Protein AF-A0A9D6QIP5-F1 (afdb_monomer)

Radius of gyration: 26.74 Å; Cα contacts (8 Å, |Δi|>4): 169; chains: 1; bounding box: 58×33×67 Å

Sequence (189 aa):
MNLTDENVSLIQSLLEESPITRVEMKDNLIDHLCCAVENKMKTGIAFEKALASALIELVPNGFKEIEFETFILLNTKQITMKKLTYLTGLIFSLFASVGVLLKVLRYPPANELLILGFGGLAICFVPLLWVVRKPEKTPFERKRDNVALISLALLSIGSVLKTFHVVTANETLIIGTTVFVFGFLPMTF

Secondary structure (DSSP, 8-state):
-PPPHHHHHHHHHHHHSSS---HHHHHHHHHHHHHHHHHHHTTT--HHHHHHHHHHHH-TT-HHHHHHHHHHHHHHHHHHHHHHHHHHHHHHHHHHHHHHHHHHTT-TTHHHHHHHHHHHIIIIIHHHHHHH--S---HHHHHHHHHHHHHHHHHHHHHHHHHTT-TTHHHHHHHHHHIIIIIIGGGT-

Solvent-accessible surface area (backbone atoms only — not comparable to full-atom values): 9976 Å² total; per-residue (Å²): 128,79,81,52,72,68,60,52,51,54,53,47,53,58,56,64,74,37,90,72,82,54,64,74,57,50,54,54,48,51,55,51,49,51,55,47,25,42,59,38,38,74,75,74,42,57,66,71,62,20,44,55,53,38,46,47,71,78,36,75,82,43,71,64,53,59,53,48,52,50,49,51,51,53,51,50,50,52,52,50,53,50,51,51,40,53,51,47,43,52,55,20,51,48,34,27,52,52,10,50,53,29,49,74,70,67,41,85,69,14,60,63,29,29,40,51,6,25,44,38,38,40,69,49,33,49,54,42,54,64,70,70,52,72,86,89,56,56,73,65,59,50,50,42,54,49,43,41,52,52,18,52,38,33,38,20,48,15,54,34,34,49,71,69,67,42,85,61,14,63,59,38,32,53,52,13,49,47,39,33,59,72,52,27,51,67,71,74,111

Mean predicted aligned error: 10.69 Å

pLDDT: mean 85.31, std 9.42, range [48.12, 96.5]

Structure (mmCIF, N/CA/C/O backbone):
data_AF-A0A9D6QIP5-F1
#
_entry.id   AF-A0A9D6QIP5-F1
#
loop_
_atom_site.group_PDB
_atom_site.id
_atom_site.type_symbol
_atom_site.label_atom_id
_atom_site.label_alt_id
_atom_site.label_comp_id
_atom_site.label_asym_id
_atom_site.label_entity_id
_atom_site.label_seq_id
_atom_site.pdbx_PDB_ins_code
_atom_site.Cartn_x
_atom_site.Cartn_y
_atom_site.Cartn_z
_atom_site.occupancy
_atom_site.B_iso_or_equiv
_atom_site.auth_seq_id
_atom_site.auth_comp_id
_atom_site.auth_asym_id
_atom_site.auth_atom_id
_atom_site.pdbx_PDB_model_num
ATOM 1 N N . MET A 1 1 ? -24.393 -22.909 34.695 1.00 48.12 1 MET A N 1
ATOM 2 C CA . MET A 1 1 ? -25.394 -21.946 35.183 1.00 48.12 1 MET A CA 1
ATOM 3 C C . MET A 1 1 ? -25.286 -20.773 34.235 1.00 48.12 1 MET A C 1
ATOM 5 O O . MET A 1 1 ? -24.230 -20.157 34.217 1.00 48.12 1 MET A O 1
ATOM 9 N N . ASN A 1 2 ? -26.263 -20.618 33.344 1.00 54.53 2 ASN A N 1
ATOM 10 C CA . ASN A 1 2 ? -26.266 -19.529 32.367 1.00 54.53 2 ASN A CA 1
ATOM 11 C C . ASN A 1 2 ? -26.812 -18.279 33.058 1.00 54.53 2 ASN A C 1
ATOM 13 O O . ASN A 1 2 ? -27.643 -18.409 33.965 1.00 54.53 2 ASN A O 1
ATOM 17 N N . LEU A 1 3 ? -26.326 -17.101 32.672 1.00 68.06 3 LEU A N 1
ATOM 18 C CA . LEU A 1 3 ? -26.909 -15.834 33.114 1.00 68.06 3 LEU A CA 1
ATOM 19 C C . LEU A 1 3 ? -28.410 -15.804 32.785 1.00 68.06 3 LEU A C 1
ATOM 21 O O . LEU A 1 3 ? -28.825 -16.223 31.708 1.00 68.06 3 LEU A O 1
ATOM 25 N N . THR A 1 4 ? -29.225 -15.323 33.722 1.00 76.75 4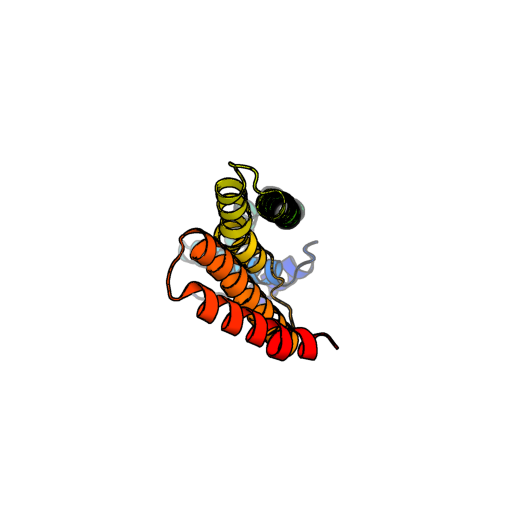 THR A N 1
ATOM 26 C CA . THR A 1 4 ? -30.633 -14.996 33.472 1.00 76.75 4 THR A CA 1
ATOM 27 C C . THR A 1 4 ? -30.728 -13.784 32.545 1.00 76.75 4 THR A C 1
ATOM 29 O O . THR A 1 4 ? -29.911 -12.870 32.653 1.00 76.75 4 THR A O 1
ATOM 32 N N . ASP A 1 5 ? -31.755 -13.731 31.696 1.00 71.88 5 ASP A N 1
ATOM 33 C CA . ASP A 1 5 ? -31.967 -12.620 30.751 1.00 71.88 5 ASP A CA 1
ATOM 34 C C . ASP A 1 5 ? -32.069 -11.249 31.457 1.00 71.88 5 ASP A C 1
ATOM 36 O O . ASP A 1 5 ? -31.570 -10.243 30.952 1.00 71.88 5 ASP A O 1
ATOM 40 N N . GLU A 1 6 ? -32.606 -11.212 32.684 1.00 73.50 6 GLU A N 1
ATOM 41 C CA . GLU A 1 6 ? -32.608 -10.021 33.552 1.00 73.50 6 GLU A CA 1
ATOM 42 C C . GLU A 1 6 ? -31.191 -9.519 33.876 1.00 73.50 6 GLU A C 1
ATOM 44 O O . GLU A 1 6 ? -30.918 -8.322 33.791 1.00 73.50 6 GLU A O 1
ATOM 49 N N . ASN A 1 7 ? -30.257 -10.422 34.183 1.00 76.56 7 ASN A N 1
ATOM 50 C CA . ASN A 1 7 ? -28.879 -10.064 34.526 1.00 76.56 7 ASN A CA 1
ATOM 51 C C . ASN A 1 7 ? -28.119 -9.506 33.318 1.00 76.56 7 ASN A C 1
ATOM 53 O O . ASN A 1 7 ? -27.290 -8.609 33.469 1.00 76.56 7 ASN A O 1
ATOM 57 N N . VAL A 1 8 ? -28.415 -10.016 32.119 1.00 77.00 8 VAL A N 1
ATOM 58 C CA . VAL A 1 8 ? -27.847 -9.508 30.863 1.00 77.00 8 VAL A CA 1
ATOM 59 C C . VAL A 1 8 ? -28.376 -8.105 30.571 1.00 77.00 8 VAL A C 1
ATOM 61 O O . VAL A 1 8 ? -27.588 -7.215 30.253 1.00 77.00 8 VAL A O 1
ATOM 64 N N . SER A 1 9 ? -29.678 -7.872 30.764 1.00 75.88 9 SER A N 1
ATOM 65 C CA . SER A 1 9 ? -30.277 -6.544 30.577 1.00 75.88 9 SER A CA 1
ATOM 66 C C . SER A 1 9 ? -29.716 -5.493 31.547 1.00 75.88 9 SER A C 1
ATOM 68 O O . SER A 1 9 ? -29.465 -4.360 31.144 1.00 75.88 9 SER A O 1
ATOM 70 N N . LEU A 1 10 ? -29.410 -5.887 32.791 1.00 78.75 10 LEU A N 1
ATOM 71 C CA . LEU A 1 10 ? -28.752 -5.038 33.794 1.00 78.75 10 LEU A CA 1
ATOM 72 C C . LEU A 1 10 ? -27.323 -4.641 33.394 1.00 78.75 10 LEU A C 1
ATOM 74 O O . LEU A 1 10 ? -26.904 -3.503 33.609 1.00 78.75 10 LEU A O 1
ATOM 78 N N . ILE A 1 11 ? -26.562 -5.570 32.808 1.00 79.38 11 ILE A N 1
ATOM 79 C CA . ILE A 1 11 ? -25.214 -5.292 32.288 1.00 79.38 11 ILE A CA 1
ATOM 80 C C . ILE A 1 11 ? -25.302 -4.343 31.087 1.00 79.38 11 ILE A C 1
ATOM 82 O O . ILE A 1 11 ? -24.526 -3.391 30.999 1.00 79.38 11 ILE A O 1
ATOM 86 N N . GLN A 1 12 ? -26.267 -4.566 30.191 1.00 79.44 12 GLN A N 1
ATOM 87 C CA . GLN A 1 12 ? -26.501 -3.712 29.027 1.00 79.44 12 GLN A CA 1
ATOM 88 C C . GLN A 1 12 ? -26.854 -2.280 29.433 1.00 79.44 12 GLN A C 1
ATOM 90 O O . GLN A 1 12 ? -26.196 -1.359 28.959 1.00 79.44 12 GLN A O 1
ATOM 95 N N . SER A 1 13 ? -27.793 -2.077 30.364 1.00 78.19 13 SER A N 1
ATOM 96 C CA . SER A 1 13 ? -28.157 -0.732 30.833 1.00 78.19 13 SER A CA 1
ATOM 97 C C . SER A 1 13 ? -26.975 -0.003 31.482 1.00 78.19 13 SER A C 1
ATOM 99 O O . SER A 1 13 ? -26.760 1.181 31.231 1.00 78.19 13 SER A O 1
ATOM 101 N N . LEU A 1 14 ? -26.143 -0.720 32.247 1.00 75.81 14 LEU A N 1
ATOM 102 C CA . LEU A 1 14 ? -24.942 -0.159 32.876 1.00 75.81 14 LEU A CA 1
ATOM 103 C C . LEU A 1 14 ? -23.905 0.324 31.838 1.00 75.81 14 LEU A C 1
ATOM 105 O O . LEU A 1 14 ? -23.234 1.337 32.038 1.00 75.81 14 LEU A O 1
ATOM 109 N N . LEU A 1 15 ? -23.762 -0.397 30.721 1.00 74.50 15 LEU A N 1
ATOM 110 C CA . LEU A 1 15 ? -22.865 -0.041 29.613 1.00 74.50 15 LEU A CA 1
ATOM 111 C C . LEU A 1 15 ? -23.482 0.984 28.651 1.00 74.50 15 LEU A C 1
ATOM 113 O O . LEU A 1 15 ? -22.749 1.757 28.025 1.00 74.50 15 LEU A O 1
ATOM 117 N N . GLU A 1 16 ? -24.805 1.051 28.542 1.00 73.12 16 GLU A N 1
ATOM 118 C CA . GLU A 1 16 ? -25.497 2.103 27.797 1.00 73.12 16 GLU A CA 1
ATOM 119 C C . GLU A 1 16 ? -25.315 3.473 28.452 1.00 73.12 16 GLU A C 1
ATOM 121 O O . GLU A 1 16 ? -24.993 4.425 27.737 1.00 73.12 16 GLU A O 1
ATOM 126 N N . GLU A 1 17 ? -25.388 3.543 29.785 1.00 72.56 17 GLU A N 1
ATOM 127 C CA . GLU A 1 17 ? -25.116 4.750 30.582 1.00 72.56 17 GLU A CA 1
ATOM 128 C C . GLU A 1 17 ? -23.626 5.142 30.625 1.00 72.56 17 GLU A C 1
ATOM 130 O O . GLU A 1 17 ? -23.270 6.245 31.050 1.00 72.56 17 GLU A O 1
ATOM 135 N N . SER A 1 18 ? -22.731 4.262 30.166 1.00 69.69 18 SER A N 1
ATOM 136 C CA . SER A 1 18 ? -21.297 4.548 30.117 1.00 69.69 18 SER A CA 1
ATOM 137 C C . SER A 1 18 ? -20.949 5.578 29.022 1.00 69.69 18 SER A C 1
ATOM 139 O O . SER A 1 18 ? -21.600 5.619 27.973 1.00 69.69 18 SER A O 1
ATOM 141 N N . PRO A 1 19 ? -19.874 6.378 29.195 1.00 65.44 19 PRO A N 1
ATOM 142 C CA . PRO A 1 19 ? -19.450 7.400 28.228 1.00 65.44 19 PRO A CA 1
ATOM 143 C C . PRO A 1 19 ? -18.898 6.836 26.905 1.00 65.44 19 PRO A C 1
ATOM 145 O O . PRO A 1 19 ? -18.395 7.605 26.087 1.00 65.44 19 PRO A O 1
ATOM 148 N N . ILE A 1 20 ? -18.980 5.518 26.693 1.00 69.19 20 ILE A N 1
ATOM 149 C CA . ILE A 1 20 ? -18.461 4.851 25.504 1.00 69.19 20 ILE A CA 1
ATOM 150 C C . ILE A 1 20 ? -19.267 5.288 24.281 1.00 69.19 20 ILE A C 1
ATOM 152 O O . ILE A 1 20 ? -20.487 5.151 24.238 1.00 69.19 20 ILE A O 1
ATOM 156 N N . THR A 1 21 ? -18.591 5.811 23.267 1.00 69.19 21 THR A N 1
ATOM 157 C CA . THR A 1 21 ? -19.213 6.350 22.050 1.00 69.19 21 THR A CA 1
ATOM 158 C C . THR A 1 21 ? -19.334 5.283 20.954 1.00 69.19 21 THR A C 1
ATOM 160 O O . THR A 1 21 ? -20.265 5.314 20.150 1.00 69.19 21 THR A O 1
ATOM 163 N N . ARG A 1 22 ? -18.407 4.314 20.896 1.00 68.56 22 ARG A N 1
ATOM 164 C CA . ARG A 1 22 ? -18.390 3.266 19.853 1.00 68.56 22 ARG A CA 1
ATOM 165 C C . ARG A 1 22 ? -19.251 2.050 20.212 1.00 68.56 22 ARG A C 1
ATOM 167 O O . ARG A 1 22 ? -18.920 1.321 21.143 1.00 68.56 22 ARG A O 1
ATOM 174 N N . VAL A 1 23 ? -20.265 1.765 19.390 1.00 73.50 23 VAL A N 1
ATOM 175 C CA . VAL A 1 23 ? -21.172 0.603 19.535 1.00 73.50 23 VAL A CA 1
ATOM 176 C C . VAL A 1 23 ? -20.408 -0.726 19.535 1.00 73.50 23 VAL A C 1
ATOM 178 O O . VAL A 1 23 ? -20.556 -1.509 20.460 1.00 73.50 23 VAL A O 1
ATOM 181 N N . GLU A 1 24 ? -19.477 -0.922 18.595 1.00 71.44 24 GLU A N 1
ATOM 182 C CA . GLU A 1 24 ? -18.655 -2.145 18.527 1.00 71.44 24 GLU A CA 1
ATOM 183 C C . GLU A 1 24 ? -17.854 -2.407 19.813 1.00 71.44 24 GLU A C 1
ATOM 185 O O . GLU A 1 24 ? -17.629 -3.555 20.190 1.00 71.44 24 GLU A O 1
ATOM 190 N N . MET A 1 25 ? -17.389 -1.347 20.486 1.00 72.19 25 MET A N 1
ATOM 191 C CA . MET A 1 25 ? -16.656 -1.481 21.747 1.00 72.19 25 MET A CA 1
ATOM 192 C C . MET A 1 25 ? -17.604 -1.825 22.895 1.00 72.19 25 MET A C 1
ATOM 194 O O . MET A 1 25 ? -17.239 -2.647 23.731 1.00 72.19 25 MET A O 1
ATOM 198 N N . LYS A 1 26 ? -18.813 -1.240 22.922 1.00 75.31 26 LYS A N 1
ATOM 199 C CA . LYS A 1 26 ? -19.850 -1.615 23.895 1.00 75.31 26 LYS A CA 1
ATOM 200 C C . LYS A 1 26 ? -20.200 -3.092 23.762 1.00 75.31 26 LYS A C 1
ATOM 202 O O . LYS A 1 26 ? -20.142 -3.797 24.760 1.00 75.31 26 LYS A O 1
ATOM 207 N N . ASP A 1 27 ? -20.455 -3.567 22.547 1.00 76.62 27 ASP A N 1
ATOM 208 C CA . ASP A 1 27 ? -20.834 -4.962 22.298 1.00 76.62 27 ASP A CA 1
ATOM 209 C C . ASP A 1 27 ? -19.741 -5.942 22.748 1.00 76.62 27 ASP A C 1
ATOM 211 O O . ASP A 1 27 ? -20.024 -6.911 23.450 1.00 76.62 27 ASP A O 1
ATOM 215 N N . ASN A 1 28 ? -18.473 -5.651 22.430 1.00 77.00 28 ASN A N 1
ATOM 216 C CA . ASN A 1 28 ? -17.343 -6.469 22.886 1.00 77.00 28 ASN A CA 1
ATOM 217 C C . ASN A 1 28 ? -17.187 -6.454 24.415 1.00 77.00 28 ASN A C 1
ATOM 219 O O . ASN A 1 28 ? -16.867 -7.480 25.013 1.00 77.00 28 ASN A O 1
ATOM 223 N N . LEU A 1 29 ? -17.396 -5.303 25.062 1.00 80.12 29 LEU A N 1
ATOM 224 C CA . LEU A 1 29 ? -17.314 -5.197 26.519 1.00 80.12 29 LEU A CA 1
ATOM 225 C C . LEU A 1 29 ? -18.466 -5.922 27.212 1.00 80.12 29 LEU A C 1
ATOM 227 O O . LEU A 1 29 ? -18.219 -6.561 28.230 1.00 80.12 29 LEU A O 1
ATOM 231 N N . ILE A 1 30 ? -19.684 -5.859 26.663 1.00 82.00 30 ILE A N 1
ATOM 232 C CA . ILE A 1 30 ? -20.849 -6.605 27.156 1.00 82.00 30 ILE A CA 1
ATOM 233 C C . ILE A 1 30 ? -20.553 -8.105 27.107 1.00 82.00 30 ILE A C 1
ATOM 235 O O . ILE A 1 30 ? -20.684 -8.782 28.125 1.00 82.00 30 ILE A O 1
ATOM 239 N N . ASP A 1 31 ? -20.092 -8.614 25.962 1.00 81.19 31 ASP A N 1
ATOM 240 C CA . ASP A 1 31 ? -19.799 -10.041 25.785 1.00 81.19 31 ASP A CA 1
ATOM 241 C C . ASP A 1 31 ? -18.707 -10.522 26.758 1.00 81.19 31 ASP A C 1
ATOM 243 O O . ASP A 1 31 ? -18.828 -11.558 27.423 1.00 81.19 31 ASP A O 1
ATOM 247 N N . HIS A 1 32 ? -17.665 -9.705 26.937 1.00 83.00 32 HIS A N 1
ATOM 248 C CA . HIS A 1 32 ? -16.570 -10.038 27.838 1.00 83.00 32 HIS A CA 1
ATOM 249 C C . HIS A 1 32 ? -16.968 -9.960 29.322 1.00 83.00 32 HIS A C 1
ATOM 251 O O . HIS A 1 32 ? -16.583 -10.837 30.102 1.00 83.00 32 HIS A O 1
ATOM 257 N N . LEU A 1 33 ? -17.782 -8.970 29.714 1.00 82.69 33 LEU A N 1
ATOM 258 C CA . LEU A 1 33 ? -18.350 -8.868 31.064 1.00 82.69 33 LEU A CA 1
ATOM 259 C C . LEU A 1 33 ? -19.270 -10.047 31.375 1.00 82.69 33 LEU A C 1
ATOM 261 O O . LEU A 1 33 ? -19.128 -10.644 32.442 1.00 82.69 33 LEU A O 1
ATOM 265 N N . CYS A 1 34 ? -20.153 -10.428 30.451 1.00 82.75 34 CYS A N 1
ATOM 266 C CA . CYS A 1 34 ? -21.022 -11.593 30.607 1.00 82.75 34 CYS A CA 1
ATOM 267 C C . CYS A 1 34 ? -20.198 -12.869 30.843 1.00 82.75 34 CYS A C 1
ATOM 269 O O . CYS A 1 34 ? -20.402 -13.550 31.850 1.00 82.75 34 CYS A O 1
ATOM 271 N N . CYS A 1 35 ? -19.185 -13.139 30.011 1.00 84.06 35 CYS A N 1
ATOM 272 C CA . CYS A 1 35 ? -18.284 -14.284 30.197 1.00 84.06 35 CYS A CA 1
ATOM 273 C C . CYS A 1 35 ? -17.541 -14.257 31.548 1.00 84.06 35 CYS A C 1
ATOM 275 O O . CYS A 1 35 ? -17.401 -15.288 32.218 1.00 84.06 35 CYS A O 1
ATOM 277 N N . ALA A 1 36 ? -17.045 -13.088 31.965 1.00 84.12 36 ALA A N 1
ATOM 278 C CA . ALA A 1 36 ? -16.316 -12.935 33.223 1.00 84.12 36 ALA A CA 1
ATOM 279 C C . ALA A 1 36 ? -17.222 -13.170 34.444 1.00 84.12 36 ALA A C 1
ATOM 281 O O . ALA A 1 36 ? -16.825 -13.862 35.389 1.00 84.12 36 ALA A O 1
ATOM 282 N N . VAL A 1 37 ? -18.449 -12.643 34.415 1.00 84.94 37 VAL A N 1
ATOM 283 C CA . VAL A 1 37 ? -19.443 -12.838 35.477 1.00 84.94 37 VAL A CA 1
ATOM 284 C C . VAL A 1 37 ? -19.881 -14.298 35.549 1.00 84.94 37 VAL A C 1
ATOM 286 O O . VAL A 1 37 ? -19.900 -14.858 36.644 1.00 84.94 37 VAL A O 1
ATOM 289 N N . GLU A 1 38 ? -20.134 -14.961 34.417 1.00 85.38 38 GLU A N 1
ATOM 290 C CA . GLU A 1 38 ? -20.466 -16.393 34.397 1.00 85.38 38 GLU A CA 1
ATOM 291 C C . GLU A 1 38 ? -19.379 -17.251 35.039 1.00 85.38 38 GLU A C 1
ATOM 293 O O . GLU A 1 38 ? -19.672 -18.142 35.840 1.00 85.38 38 GLU A O 1
ATOM 298 N N . ASN A 1 39 ? -18.110 -16.981 34.727 1.00 83.75 39 ASN A N 1
ATOM 299 C CA . ASN A 1 39 ? -16.998 -17.725 35.311 1.00 83.75 39 ASN A CA 1
ATOM 300 C C . ASN A 1 39 ? -16.871 -17.499 36.823 1.00 83.75 39 ASN A C 1
ATOM 302 O O . ASN A 1 39 ? -16.565 -18.445 37.548 1.00 83.75 39 ASN A O 1
ATOM 306 N N . LYS A 1 40 ? -17.168 -16.293 37.319 1.00 82.50 40 LYS A N 1
ATOM 307 C CA . LYS A 1 40 ? -17.179 -15.988 38.761 1.00 82.50 40 LYS A CA 1
ATOM 308 C C . LYS A 1 40 ? -18.427 -16.513 39.478 1.00 82.50 40 LYS A C 1
ATOM 310 O O . LYS A 1 40 ? -18.360 -16.856 40.651 1.00 82.50 40 LYS A O 1
ATOM 315 N N . MET A 1 41 ? -19.558 -16.650 38.794 1.00 81.50 41 MET A N 1
ATOM 316 C CA . MET A 1 41 ? -20.743 -17.301 39.364 1.00 81.50 41 MET A CA 1
ATOM 317 C C . MET A 1 41 ? -20.571 -18.823 39.460 1.00 81.50 41 MET A C 1
ATOM 319 O O . MET A 1 41 ? -21.056 -19.434 40.412 1.00 81.50 41 MET A O 1
ATOM 323 N N . LYS A 1 42 ? -19.815 -19.448 38.542 1.00 82.62 42 LYS A N 1
ATOM 324 C CA . LYS A 1 42 ? -19.463 -20.882 38.622 1.00 82.62 42 LYS A CA 1
ATOM 325 C C . LYS A 1 42 ? -18.677 -21.242 39.887 1.00 82.62 42 LYS A C 1
ATOM 327 O O . LYS A 1 42 ? -18.732 -22.392 40.311 1.00 82.62 42 LYS A O 1
ATOM 332 N N . THR A 1 43 ? -17.977 -20.289 40.502 1.00 77.44 43 THR A N 1
ATOM 333 C CA . THR A 1 43 ? -17.239 -20.502 41.759 1.00 77.44 43 THR A CA 1
ATOM 334 C C . THR A 1 43 ? -18.097 -20.288 43.015 1.00 77.44 43 THR A C 1
ATOM 336 O O . THR A 1 43 ? -17.578 -20.374 44.125 1.00 77.44 43 THR A O 1
ATOM 339 N N . GLY A 1 44 ? -19.411 -20.061 42.863 1.00 78.38 44 GLY A N 1
ATOM 340 C CA . GLY A 1 44 ? -20.370 -19.939 43.970 1.00 78.38 44 GLY A CA 1
ATOM 341 C C . GLY A 1 44 ? -20.569 -18.514 44.495 1.00 78.38 44 GLY A C 1
ATOM 342 O O . GLY A 1 44 ? -21.134 -18.328 45.570 1.00 78.38 44 GLY A O 1
ATOM 343 N N . ILE A 1 45 ? -20.098 -17.500 43.765 1.00 81.12 45 ILE A N 1
ATOM 344 C CA . ILE A 1 45 ? -20.213 -16.089 44.152 1.00 81.12 45 ILE A CA 1
ATOM 345 C C . ILE A 1 45 ? -21.555 -15.524 43.653 1.00 81.12 45 ILE A C 1
ATOM 347 O O . ILE A 1 45 ? -21.964 -15.789 42.524 1.00 81.12 45 ILE A O 1
ATOM 351 N N . ALA A 1 46 ? -22.232 -14.719 44.479 1.00 85.44 46 ALA A N 1
ATOM 352 C CA . ALA A 1 46 ? -23.451 -14.009 44.084 1.00 85.44 46 ALA A CA 1
ATOM 353 C C . ALA A 1 46 ? -23.195 -13.035 42.915 1.00 85.44 46 ALA A C 1
ATOM 355 O O . ALA A 1 46 ? -22.128 -12.418 42.842 1.00 85.44 46 ALA A O 1
ATOM 356 N N . PHE A 1 47 ? -24.190 -12.872 42.034 1.00 80.19 47 PHE A N 1
ATOM 357 C CA . PHE A 1 47 ? -24.106 -12.071 40.803 1.00 80.19 47 PHE A CA 1
ATOM 358 C C . PHE A 1 47 ? -23.563 -10.655 41.037 1.00 80.19 47 PHE A C 1
ATOM 360 O O . PHE A 1 47 ? -22.621 -10.249 40.369 1.00 80.19 47 PHE A O 1
ATOM 367 N N . GLU A 1 48 ? -24.073 -9.936 42.036 1.00 78.31 48 GLU A N 1
ATOM 368 C CA . GLU A 1 48 ? -23.669 -8.554 42.347 1.00 78.31 48 GLU A CA 1
ATOM 369 C C . GLU A 1 48 ? -22.171 -8.449 42.666 1.00 78.31 48 GLU A C 1
ATOM 371 O O . GLU A 1 48 ? -21.466 -7.556 42.192 1.00 78.31 48 GLU A O 1
ATOM 376 N N . LYS A 1 49 ? -21.652 -9.413 43.435 1.00 80.88 49 LYS A N 1
ATOM 377 C CA . LYS A 1 49 ? -20.240 -9.465 43.826 1.00 80.88 49 LYS A CA 1
ATOM 378 C C . LYS A 1 49 ? -19.357 -9.947 42.673 1.00 80.88 49 LYS A C 1
ATOM 380 O O . LYS A 1 49 ? -18.225 -9.477 42.540 1.00 80.88 49 LYS A O 1
ATOM 385 N N . ALA A 1 50 ? -19.871 -10.841 41.826 1.00 82.88 50 ALA A N 1
ATOM 386 C CA . ALA A 1 50 ? -19.217 -11.270 40.593 1.00 82.88 50 ALA A CA 1
ATOM 387 C C . ALA A 1 50 ? -19.109 -10.117 39.578 1.00 82.88 50 ALA A C 1
ATOM 389 O O . ALA A 1 50 ? -18.029 -9.908 39.029 1.00 82.88 50 ALA A O 1
ATOM 390 N N . LEU A 1 51 ? -20.175 -9.327 39.412 1.00 80.69 51 LEU A N 1
ATOM 391 C CA . LEU A 1 51 ? -20.241 -8.135 38.563 1.00 80.69 51 LEU A CA 1
ATOM 392 C C . LEU A 1 51 ? -19.275 -7.050 39.042 1.00 80.69 51 LEU A C 1
ATOM 394 O O . LEU A 1 51 ? -18.437 -6.601 38.266 1.00 80.69 51 LEU A O 1
ATOM 398 N N . ALA A 1 52 ? -19.326 -6.681 40.326 1.00 80.69 52 ALA A N 1
ATOM 399 C CA . ALA A 1 52 ? -18.410 -5.694 40.898 1.00 80.69 52 ALA A CA 1
ATOM 400 C C . ALA A 1 52 ? -16.941 -6.120 40.731 1.00 80.69 52 ALA A C 1
ATOM 402 O O . ALA A 1 52 ? -16.093 -5.325 40.329 1.00 80.69 52 ALA A O 1
ATOM 403 N N . SER A 1 53 ? -16.644 -7.402 40.968 1.00 80.50 53 SER A N 1
ATOM 404 C CA . SER A 1 53 ? -15.291 -7.940 40.797 1.00 80.50 53 SER A CA 1
ATOM 405 C C . SER A 1 53 ? -14.861 -8.005 39.329 1.00 80.50 53 SER A C 1
ATOM 407 O O . SER A 1 53 ? -13.674 -7.894 39.048 1.00 80.50 53 SER A O 1
ATOM 409 N N . ALA A 1 54 ? -15.777 -8.255 38.389 1.00 81.94 54 ALA A N 1
ATOM 410 C CA . ALA A 1 54 ? -15.488 -8.251 36.954 1.00 81.94 54 ALA A CA 1
ATOM 411 C C . ALA A 1 54 ? -15.262 -6.824 36.432 1.00 81.94 54 ALA A C 1
ATOM 413 O O . ALA A 1 54 ? -14.333 -6.606 35.665 1.00 81.94 54 ALA A O 1
ATOM 414 N N . LEU A 1 55 ? -16.034 -5.844 36.908 1.00 77.88 55 LEU A N 1
ATOM 415 C CA . LEU A 1 55 ? -15.861 -4.430 36.565 1.00 77.88 55 LEU A CA 1
ATOM 416 C C . LEU A 1 55 ? -14.521 -3.868 37.045 1.00 77.88 55 LEU A C 1
ATOM 418 O O . LEU A 1 55 ? -13.848 -3.190 36.279 1.00 77.88 55 LEU A O 1
ATOM 422 N N . ILE A 1 56 ? -14.110 -4.174 38.279 1.00 79.88 56 ILE A N 1
ATOM 423 C CA . ILE A 1 56 ? -12.817 -3.721 38.824 1.00 79.88 56 ILE A CA 1
ATOM 424 C C . ILE A 1 56 ? -11.641 -4.333 38.050 1.00 79.88 56 ILE A C 1
ATOM 426 O O . ILE A 1 56 ? -10.639 -3.664 37.821 1.00 79.88 56 ILE A O 1
ATOM 430 N N . GLU A 1 57 ? -11.758 -5.599 37.646 1.00 77.25 57 GLU A N 1
ATOM 431 C CA . GLU A 1 57 ? -10.709 -6.302 36.900 1.00 77.25 57 GLU A CA 1
ATOM 432 C C . GLU A 1 57 ? -10.613 -5.823 35.448 1.00 77.25 57 GLU A C 1
ATOM 434 O O . GLU A 1 57 ? -9.515 -5.646 34.926 1.00 77.25 57 GLU A O 1
ATOM 439 N N . LEU A 1 58 ? -11.757 -5.576 34.807 1.00 74.81 58 LEU A N 1
ATOM 440 C CA . LEU A 1 58 ? -11.814 -5.159 33.410 1.00 74.81 58 LEU A CA 1
ATOM 441 C C . LEU A 1 58 ? -11.549 -3.656 33.241 1.00 74.81 58 LEU A C 1
ATOM 443 O O . LEU A 1 58 ? -11.039 -3.228 32.208 1.00 74.81 58 LEU A O 1
ATOM 447 N N . VAL A 1 59 ? -11.902 -2.850 34.248 1.00 73.19 59 VAL A N 1
ATOM 448 C CA . VAL A 1 59 ? -11.911 -1.386 34.177 1.00 73.19 59 VAL A CA 1
ATOM 449 C C . VAL A 1 59 ? -11.450 -0.753 35.504 1.00 73.19 59 VAL A C 1
ATOM 451 O O . VAL A 1 59 ? -12.214 -0.039 36.160 1.00 73.19 59 VAL A O 1
ATOM 454 N N . PRO A 1 60 ? -10.183 -0.952 35.915 1.00 70.56 60 PRO A N 1
ATOM 455 C CA . PRO A 1 60 ? -9.680 -0.455 37.200 1.00 70.56 60 PRO A CA 1
ATOM 456 C C . PRO A 1 60 ? -9.709 1.080 37.319 1.00 70.56 60 PRO A C 1
ATOM 458 O O . PRO A 1 60 ? -9.860 1.603 38.420 1.00 70.56 60 PRO A O 1
ATOM 461 N N . ASN A 1 61 ? -9.616 1.798 36.191 1.00 68.06 61 ASN A N 1
ATOM 462 C CA . ASN A 1 61 ? -9.547 3.267 36.128 1.00 68.06 61 ASN A CA 1
ATOM 463 C C . ASN A 1 61 ? -10.775 3.925 35.456 1.00 68.06 61 ASN A C 1
ATOM 465 O O . ASN A 1 61 ? -10.758 5.114 35.149 1.00 68.06 61 ASN A O 1
ATOM 469 N N . GLY A 1 62 ? -11.858 3.177 35.224 1.00 70.19 62 GLY A N 1
ATOM 470 C CA . GLY A 1 62 ? -13.065 3.670 34.542 1.00 70.19 62 GLY A CA 1
ATOM 471 C C . GLY A 1 62 ? -13.050 3.532 33.008 1.00 70.19 62 GLY A C 1
ATOM 472 O O . GLY A 1 62 ? -12.008 3.463 32.359 1.00 70.19 62 GLY A O 1
ATOM 473 N N . PHE A 1 63 ? -14.245 3.462 32.408 1.00 69.00 63 PHE A N 1
ATOM 474 C CA . PHE A 1 63 ? -14.435 3.120 30.986 1.00 69.00 63 PHE A CA 1
ATOM 475 C C . PHE A 1 63 ? -13.876 4.169 30.013 1.00 69.00 63 PHE A C 1
ATOM 477 O O . PHE A 1 63 ? -13.545 3.859 28.869 1.00 69.00 63 PHE A O 1
ATOM 484 N N . LYS A 1 64 ? -13.754 5.416 30.478 1.00 65.69 64 LYS A N 1
ATOM 485 C CA . LYS A 1 64 ? -13.300 6.559 29.680 1.00 65.69 64 LYS A CA 1
ATOM 486 C C . LYS A 1 64 ? -11.812 6.474 29.319 1.00 65.69 64 LYS A C 1
ATOM 488 O O . LYS A 1 64 ? -11.443 6.881 28.224 1.00 65.69 64 LYS A O 1
ATOM 493 N N . GLU A 1 65 ? -10.981 5.931 30.211 1.00 71.88 65 GLU A N 1
ATOM 494 C CA . GLU A 1 65 ? -9.537 5.756 29.987 1.00 71.88 65 GLU A CA 1
ATOM 495 C C . GLU A 1 65 ? -9.290 4.749 28.851 1.00 71.88 65 GLU A C 1
ATOM 497 O O . GLU A 1 65 ? -8.597 5.051 27.884 1.00 71.88 65 GLU A O 1
ATOM 502 N N . ILE A 1 66 ? -9.952 3.587 28.912 1.00 68.69 66 ILE A N 1
ATOM 503 C CA . ILE A 1 66 ? -9.790 2.491 27.943 1.00 68.69 66 ILE A CA 1
ATOM 504 C C . ILE A 1 66 ? -10.235 2.916 26.543 1.00 68.69 66 ILE A C 1
ATOM 506 O O . ILE A 1 66 ? -9.552 2.635 25.553 1.00 68.69 66 ILE A O 1
ATOM 510 N N . GLU A 1 67 ? -11.373 3.604 26.435 1.00 66.81 67 GLU A N 1
ATOM 511 C CA . GLU A 1 67 ? -11.832 4.120 25.147 1.00 66.81 67 GLU A CA 1
ATOM 512 C C . GLU A 1 67 ? -10.871 5.182 24.601 1.00 66.81 67 GLU A C 1
ATOM 514 O O . GLU A 1 67 ? -10.558 5.164 23.410 1.00 66.81 67 GLU A O 1
ATOM 519 N N . PHE A 1 68 ? -10.363 6.072 25.457 1.00 70.19 68 PHE A N 1
ATOM 520 C CA . PHE A 1 68 ? -9.440 7.130 25.061 1.00 70.19 68 PHE A CA 1
ATOM 521 C C . PHE A 1 68 ? -8.092 6.578 24.586 1.00 70.19 68 PHE A C 1
ATOM 523 O O . PHE A 1 68 ? -7.625 6.962 23.512 1.00 70.19 68 PHE A O 1
ATOM 530 N N . GLU A 1 69 ? -7.498 5.631 25.312 1.00 75.38 69 GLU A N 1
ATOM 531 C CA . GLU A 1 69 ? -6.267 4.955 24.894 1.00 75.38 69 GLU A CA 1
ATOM 532 C C . GLU A 1 69 ? -6.471 4.196 23.582 1.00 75.38 69 GLU A C 1
ATOM 534 O O . GLU A 1 69 ? -5.682 4.341 22.646 1.00 75.38 69 GLU A O 1
ATOM 539 N N . THR A 1 70 ? -7.570 3.446 23.463 1.00 77.31 70 THR A N 1
ATOM 540 C CA . THR A 1 70 ? -7.904 2.709 22.236 1.00 77.31 70 THR A CA 1
ATOM 541 C C . THR A 1 70 ? -8.098 3.664 21.058 1.00 77.31 70 THR A C 1
ATOM 543 O O . THR A 1 70 ? -7.588 3.418 19.961 1.00 77.31 70 THR A O 1
ATOM 546 N N . PHE A 1 71 ? -8.795 4.781 21.271 1.00 75.19 71 PHE A N 1
ATOM 547 C CA . PHE A 1 71 ? -8.998 5.821 20.269 1.00 75.19 71 PHE A CA 1
ATOM 548 C C . PHE A 1 71 ? -7.670 6.444 19.832 1.00 75.19 71 PHE A C 1
ATOM 550 O O . PHE A 1 71 ? -7.400 6.534 18.631 1.00 75.19 71 PHE A O 1
ATOM 557 N N . ILE A 1 72 ? -6.809 6.814 20.784 1.00 75.75 72 ILE A N 1
ATOM 558 C CA . ILE A 1 72 ? -5.483 7.369 20.498 1.00 75.75 72 ILE A CA 1
ATOM 559 C C . ILE A 1 72 ? -4.638 6.366 19.723 1.00 75.75 72 ILE A C 1
ATOM 561 O O . ILE A 1 72 ? -4.040 6.741 18.713 1.00 75.75 72 ILE A O 1
ATOM 565 N N . LEU A 1 73 ? -4.589 5.105 20.151 1.00 80.19 73 LEU A N 1
ATOM 566 C CA . LEU A 1 73 ? -3.777 4.069 19.517 1.00 80.19 73 LEU A CA 1
ATOM 567 C C . LEU A 1 73 ? -4.245 3.785 18.089 1.00 80.19 73 LEU A C 1
ATOM 569 O O . LEU A 1 73 ? -3.428 3.782 17.164 1.00 80.19 73 LEU A O 1
ATOM 573 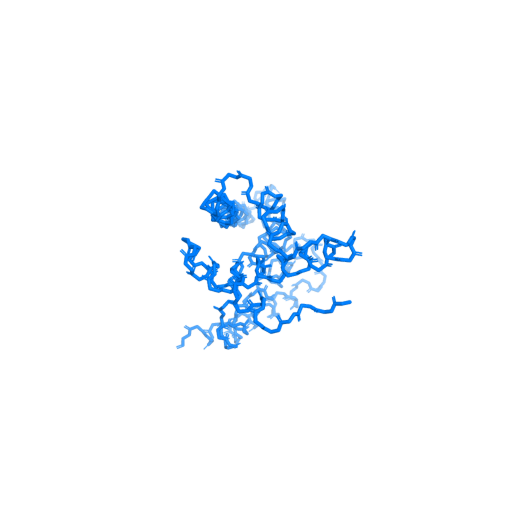N N . LEU A 1 74 ? -5.5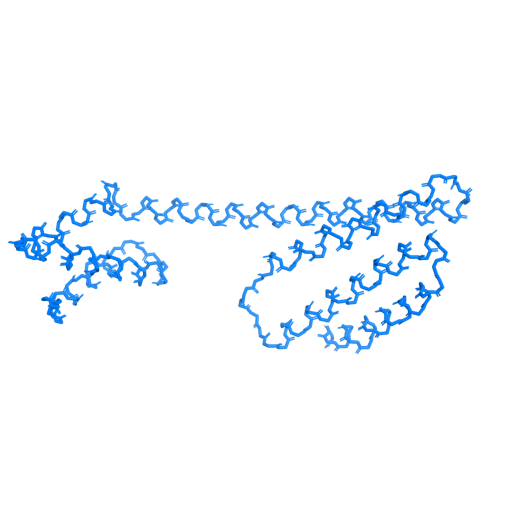51 3.598 17.879 1.00 79.00 74 LEU A N 1
ATOM 574 C CA . LEU A 1 74 ? -6.111 3.357 16.548 1.00 79.00 74 LEU A CA 1
ATOM 575 C C . LEU A 1 74 ? -5.895 4.558 15.627 1.00 79.00 74 LEU A C 1
ATOM 577 O O . LEU A 1 74 ? -5.435 4.385 14.494 1.00 79.00 74 LEU A O 1
ATOM 581 N N . ASN A 1 75 ? -6.166 5.772 16.108 1.00 78.00 75 ASN A N 1
ATOM 582 C CA . ASN A 1 75 ? -6.012 6.981 15.308 1.00 78.00 75 ASN A CA 1
ATOM 583 C C . ASN A 1 75 ? -4.532 7.254 14.986 1.00 78.00 75 ASN A C 1
ATOM 585 O O . ASN A 1 75 ? -4.179 7.494 13.832 1.00 78.00 75 ASN A O 1
ATOM 589 N N . THR A 1 76 ? -3.635 7.114 15.965 1.00 81.12 76 THR A N 1
ATOM 590 C CA . THR A 1 76 ? -2.184 7.284 15.774 1.00 81.12 76 THR A CA 1
ATOM 591 C C . THR A 1 76 ? -1.627 6.244 14.812 1.00 81.12 76 THR A C 1
ATOM 593 O O . THR A 1 76 ? -0.872 6.597 13.902 1.00 81.12 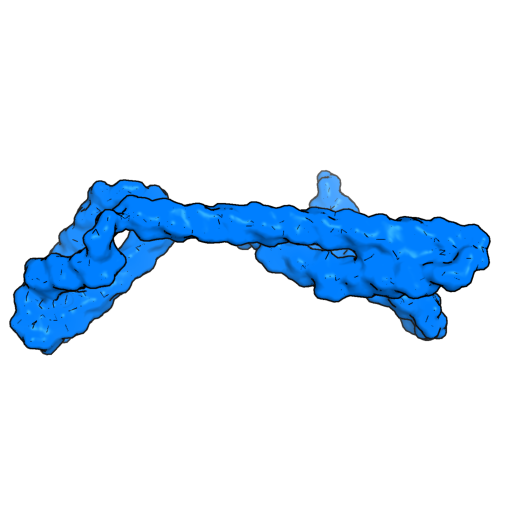76 THR A O 1
ATOM 596 N N . LYS A 1 77 ? -2.033 4.975 14.939 1.00 81.81 77 LYS A N 1
ATOM 597 C CA . LYS A 1 77 ? -1.643 3.909 14.008 1.00 81.81 77 LYS A CA 1
ATOM 598 C C . LYS A 1 77 ? -2.119 4.224 12.592 1.00 81.81 77 LYS A C 1
ATOM 600 O O . LYS A 1 77 ? -1.322 4.170 11.659 1.00 81.81 77 LYS A O 1
ATOM 605 N N . GLN A 1 78 ? -3.386 4.601 12.414 1.00 81.81 78 GLN A N 1
ATOM 606 C CA . GLN A 1 78 ? -3.925 4.945 11.095 1.00 81.81 78 GLN A CA 1
ATOM 607 C C . GLN A 1 78 ? -3.224 6.159 10.473 1.00 81.81 78 GLN A C 1
ATOM 609 O O . GLN A 1 78 ? -2.900 6.137 9.284 1.00 81.81 78 GLN A O 1
ATOM 614 N N . ILE A 1 79 ? -2.963 7.210 11.254 1.00 83.56 79 ILE A N 1
ATOM 615 C CA . ILE A 1 79 ? -2.238 8.402 10.793 1.00 83.56 79 ILE A CA 1
ATOM 616 C C . ILE A 1 79 ? -0.803 8.036 10.404 1.00 83.56 79 ILE A C 1
ATOM 618 O O . ILE A 1 79 ? -0.334 8.441 9.340 1.00 83.56 79 ILE A O 1
ATOM 622 N N . THR A 1 80 ? -0.116 7.243 11.226 1.00 85.38 80 THR A N 1
ATOM 623 C CA . THR A 1 80 ? 1.269 6.823 10.977 1.00 85.38 80 THR A CA 1
ATOM 624 C C . THR A 1 80 ? 1.371 5.985 9.706 1.00 85.38 80 THR A C 1
ATOM 626 O O . THR A 1 80 ? 2.190 6.290 8.843 1.00 85.38 80 THR A O 1
ATOM 629 N N . MET A 1 81 ? 0.488 5.002 9.516 1.00 86.06 81 MET A N 1
ATOM 630 C CA . MET A 1 81 ? 0.498 4.159 8.313 1.00 86.06 81 MET A CA 1
ATOM 631 C C . MET A 1 81 ? 0.187 4.960 7.039 1.00 86.06 81 MET A C 1
ATOM 633 O O . MET A 1 81 ? 0.811 4.737 6.000 1.00 86.06 81 MET A O 1
ATOM 637 N N . LYS A 1 82 ? -0.712 5.952 7.113 1.00 86.69 82 LYS A N 1
ATOM 638 C CA . LYS A 1 82 ? -0.958 6.884 5.998 1.00 86.69 82 LYS A CA 1
ATOM 639 C C . LYS A 1 82 ? 0.284 7.709 5.673 1.00 86.69 82 LYS A C 1
ATOM 641 O O . LYS A 1 82 ? 0.674 7.769 4.511 1.00 86.69 82 LYS A O 1
ATOM 646 N N . LYS A 1 83 ? 0.930 8.305 6.682 1.00 88.88 83 LYS A N 1
ATOM 647 C CA . LYS A 1 83 ? 2.171 9.079 6.500 1.00 88.88 83 LYS A CA 1
ATOM 648 C C . LYS A 1 83 ? 3.275 8.232 5.866 1.00 88.88 83 LYS A C 1
ATOM 650 O O . LYS A 1 83 ? 3.899 8.681 4.911 1.00 88.88 83 LYS A O 1
ATOM 655 N N . LEU A 1 84 ? 3.463 6.998 6.336 1.00 91.62 84 LEU A N 1
ATOM 656 C CA . LEU A 1 84 ? 4.431 6.057 5.763 1.00 91.62 84 LEU A CA 1
ATOM 657 C C . LEU A 1 84 ? 4.111 5.711 4.306 1.00 91.62 84 LEU A C 1
ATOM 659 O O . LEU A 1 84 ? 5.013 5.676 3.474 1.00 91.62 84 LEU A O 1
ATOM 663 N N . THR A 1 85 ? 2.837 5.511 3.973 1.00 91.38 85 THR A N 1
ATOM 664 C CA . THR A 1 85 ? 2.413 5.228 2.593 1.00 91.38 85 THR A CA 1
ATOM 665 C C . THR A 1 85 ? 2.731 6.398 1.662 1.00 91.38 85 THR A C 1
ATOM 667 O O . THR A 1 85 ? 3.311 6.195 0.600 1.00 91.38 85 THR A O 1
ATOM 670 N N . TYR A 1 86 ? 2.426 7.634 2.074 1.00 91.25 86 TYR A N 1
ATOM 671 C CA . TYR A 1 86 ? 2.775 8.823 1.289 1.00 91.25 86 TYR A CA 1
ATOM 672 C C . TYR A 1 86 ? 4.287 8.999 1.144 1.00 91.25 86 TYR A C 1
ATOM 674 O O . TYR A 1 86 ? 4.766 9.266 0.045 1.00 91.25 86 TYR A O 1
ATOM 682 N N . LEU A 1 87 ? 5.043 8.814 2.229 1.00 93.75 87 LEU A N 1
ATOM 683 C CA . LEU A 1 87 ? 6.494 8.972 2.218 1.00 93.75 87 LEU A CA 1
ATOM 684 C C . LEU A 1 87 ? 7.171 7.935 1.313 1.00 93.75 87 LEU A C 1
ATOM 686 O O . LEU A 1 87 ? 7.995 8.292 0.477 1.00 93.75 87 LEU A O 1
ATOM 690 N N . THR A 1 88 ? 6.800 6.660 1.444 1.00 93.38 88 THR A N 1
ATOM 691 C CA . THR A 1 88 ? 7.342 5.578 0.607 1.00 93.38 88 THR A CA 1
ATOM 692 C C . THR A 1 88 ? 6.964 5.766 -0.859 1.00 93.38 88 THR A C 1
ATOM 694 O O . THR A 1 88 ? 7.837 5.685 -1.721 1.00 93.38 88 THR A O 1
ATOM 697 N N . GLY A 1 89 ? 5.704 6.101 -1.153 1.00 93.19 89 GLY A N 1
ATOM 698 C CA . GLY A 1 89 ? 5.263 6.413 -2.513 1.00 93.19 89 GLY A CA 1
ATOM 699 C C . GLY A 1 89 ? 6.054 7.563 -3.138 1.00 93.19 89 GLY A C 1
ATOM 700 O O . GLY A 1 89 ? 6.499 7.461 -4.281 1.00 93.19 89 GLY A O 1
ATOM 701 N N . LEU A 1 90 ? 6.301 8.632 -2.376 1.00 95.19 90 LEU A N 1
ATOM 702 C CA . LEU A 1 90 ? 7.085 9.780 -2.829 1.00 95.19 90 LEU A CA 1
ATOM 703 C C . LEU A 1 90 ? 8.552 9.410 -3.079 1.00 95.19 90 LEU A C 1
ATOM 705 O O . LEU A 1 90 ? 9.069 9.684 -4.156 1.00 95.19 90 LEU A O 1
ATOM 709 N N . ILE A 1 91 ? 9.216 8.740 -2.136 1.00 96.38 91 ILE A N 1
ATOM 710 C CA . ILE A 1 91 ? 10.635 8.373 -2.273 1.00 96.38 91 ILE A CA 1
ATOM 711 C C . ILE A 1 91 ? 10.848 7.444 -3.475 1.00 96.38 91 ILE A C 1
ATOM 713 O O . ILE A 1 91 ? 11.728 7.688 -4.302 1.00 96.38 91 ILE A O 1
ATOM 717 N N . PHE A 1 92 ? 10.031 6.397 -3.615 1.00 96.44 92 PHE A N 1
ATOM 718 C CA . PHE A 1 92 ? 10.207 5.436 -4.702 1.00 96.44 92 PHE A CA 1
ATOM 719 C C . PHE A 1 92 ? 9.800 6.000 -6.068 1.00 96.44 92 PHE A C 1
ATOM 721 O O . PHE A 1 92 ? 10.471 5.713 -7.058 1.00 96.44 92 PHE A O 1
ATOM 728 N N . SER A 1 93 ? 8.764 6.844 -6.143 1.00 95.12 93 SER A N 1
ATOM 729 C CA . SER A 1 93 ? 8.415 7.532 -7.396 1.00 95.12 93 SER A CA 1
ATOM 730 C C . SER A 1 93 ? 9.475 8.550 -7.818 1.00 95.12 93 SER A C 1
ATOM 732 O O . SER A 1 93 ? 9.752 8.667 -9.014 1.00 95.12 93 SER A O 1
ATOM 734 N N . LEU A 1 94 ? 10.128 9.229 -6.868 1.00 96.50 94 LEU A N 1
ATOM 735 C CA . LEU A 1 94 ? 11.281 10.084 -7.149 1.00 96.50 94 LEU A CA 1
ATOM 736 C C . LEU A 1 94 ? 12.445 9.268 -7.708 1.00 96.50 94 LEU A C 1
ATOM 738 O O . LEU A 1 94 ? 12.963 9.615 -8.767 1.00 96.50 94 LEU A O 1
ATOM 742 N N . PHE A 1 95 ? 12.817 8.156 -7.067 1.00 96.12 95 PHE A N 1
ATOM 743 C CA . PHE A 1 95 ? 13.874 7.285 -7.589 1.00 96.12 95 PHE A CA 1
ATOM 744 C C . PHE A 1 95 ? 13.542 6.717 -8.969 1.00 96.12 95 PHE A C 1
ATOM 746 O O . PHE A 1 95 ? 14.406 6.721 -9.842 1.00 96.12 95 PHE A O 1
ATOM 753 N N . ALA A 1 96 ? 12.293 6.307 -9.206 1.00 95.44 96 ALA A N 1
ATOM 754 C CA . ALA A 1 96 ? 11.848 5.858 -10.522 1.00 95.44 96 ALA A CA 1
ATOM 755 C C . ALA A 1 96 ? 11.961 6.980 -11.569 1.00 95.44 96 ALA A C 1
ATOM 757 O O . ALA A 1 96 ? 12.520 6.765 -12.641 1.00 95.44 96 ALA A O 1
ATOM 758 N N . SER A 1 97 ? 11.500 8.191 -11.245 1.00 95.19 97 SER A N 1
ATOM 759 C CA . SER A 1 97 ? 11.532 9.345 -12.155 1.00 95.19 97 SER A CA 1
ATOM 760 C C . SER A 1 97 ? 12.961 9.774 -12.489 1.00 95.19 97 SER A C 1
ATOM 762 O O . SER A 1 97 ? 13.298 9.965 -13.658 1.00 95.19 97 SER A O 1
ATOM 764 N N . VAL A 1 98 ? 13.827 9.866 -11.474 1.00 95.94 98 VAL A N 1
ATOM 765 C CA . VAL A 1 98 ? 15.255 10.162 -11.651 1.00 95.94 98 VAL A CA 1
ATOM 766 C C . VAL A 1 98 ? 15.935 9.045 -12.440 1.00 95.94 98 VAL A C 1
ATOM 768 O O . VAL A 1 98 ? 16.681 9.330 -13.370 1.00 95.94 98 VAL A O 1
ATOM 771 N N . GLY A 1 99 ? 15.640 7.778 -12.142 1.00 94.56 99 GLY A N 1
ATOM 772 C CA . GLY A 1 99 ? 16.166 6.629 -12.879 1.00 94.56 99 GLY A CA 1
ATOM 773 C C . GLY A 1 99 ? 15.806 6.667 -14.365 1.00 94.56 99 GLY A C 1
ATOM 774 O O . GLY A 1 99 ? 16.678 6.473 -15.212 1.00 94.56 99 GLY A O 1
ATOM 775 N N . VAL A 1 100 ? 14.552 6.994 -14.704 1.00 94.00 100 VAL A N 1
ATOM 776 C CA . VAL A 1 100 ? 14.113 7.171 -16.101 1.00 94.00 100 VAL A CA 1
ATOM 777 C C . VAL A 1 100 ? 14.878 8.316 -16.763 1.00 94.00 100 VAL A C 1
ATOM 779 O O . VAL A 1 100 ? 15.391 8.148 -17.869 1.00 94.00 100 VAL A O 1
ATOM 782 N N . LEU A 1 101 ? 15.003 9.460 -16.087 1.00 95.19 101 LEU A N 1
ATOM 783 C CA . LEU A 1 101 ? 15.728 10.619 -16.606 1.00 95.19 101 LEU A CA 1
ATOM 784 C C . LEU A 1 101 ? 17.201 10.287 -16.882 1.00 95.19 101 LEU A C 1
ATOM 786 O O . LEU A 1 101 ? 17.704 10.557 -17.971 1.00 95.19 101 LEU A O 1
ATOM 790 N N . LEU A 1 102 ? 17.878 9.622 -15.947 1.00 94.06 102 LEU A N 1
ATOM 791 C CA . LEU A 1 102 ? 19.260 9.180 -16.130 1.00 94.06 102 LEU A CA 1
ATOM 792 C C . LEU A 1 102 ? 19.398 8.154 -17.256 1.00 94.06 102 LEU A C 1
ATOM 794 O O . LEU A 1 102 ? 20.389 8.186 -17.986 1.00 94.06 102 LEU A O 1
ATOM 798 N N . LYS A 1 103 ? 18.403 7.278 -17.444 1.00 91.31 103 LYS A N 1
ATOM 799 C CA . LYS A 1 103 ? 18.389 6.313 -18.550 1.00 91.31 103 LYS A CA 1
ATOM 800 C C . LYS A 1 103 ? 18.337 7.023 -19.901 1.00 91.31 103 LYS A C 1
ATOM 802 O O . LYS A 1 103 ? 19.076 6.646 -20.808 1.00 91.31 103 LYS A O 1
ATOM 807 N N . VAL A 1 104 ? 17.510 8.064 -20.019 1.00 93.88 104 VAL A N 1
ATOM 808 C CA . VAL A 1 104 ? 17.422 8.909 -21.222 1.00 93.88 104 VAL A CA 1
ATOM 809 C C . VAL A 1 104 ? 18.739 9.648 -21.465 1.00 93.88 104 VAL A C 1
ATOM 811 O O . VAL A 1 104 ? 19.229 9.670 -22.592 1.00 93.88 104 VAL A O 1
ATOM 814 N N . LEU A 1 105 ? 19.359 10.172 -20.405 1.00 94.38 105 LEU A N 1
ATOM 815 C CA . LEU A 1 105 ? 20.662 10.845 -20.458 1.00 94.38 105 LEU A CA 1
ATOM 816 C C . LEU A 1 105 ? 21.856 9.884 -20.616 1.00 94.38 105 LEU A C 1
ATOM 818 O O . LEU A 1 105 ? 22.993 10.340 -20.697 1.00 94.38 105 LEU A O 1
ATOM 822 N N . ARG A 1 106 ? 21.615 8.565 -20.679 1.00 91.62 106 ARG A N 1
ATOM 823 C CA . ARG A 1 106 ? 22.634 7.501 -20.777 1.00 91.62 106 ARG A CA 1
ATOM 824 C C . ARG A 1 106 ? 23.662 7.514 -19.640 1.00 91.62 106 ARG A C 1
ATOM 826 O O . ARG A 1 106 ? 24.814 7.132 -19.839 1.00 91.62 106 ARG A O 1
ATOM 833 N N . TYR A 1 107 ? 23.251 7.934 -18.447 1.00 92.50 107 TYR A N 1
ATOM 834 C CA . TYR A 1 107 ? 24.125 7.953 -17.280 1.00 92.50 107 TYR A CA 1
ATOM 835 C C . TYR A 1 107 ? 24.227 6.545 -16.647 1.00 92.50 107 TYR A C 1
ATOM 837 O O . TYR A 1 107 ? 23.220 5.830 -16.616 1.00 92.50 107 TYR A O 1
ATOM 845 N N . PRO A 1 108 ? 25.402 6.125 -16.129 1.00 87.19 108 PRO A N 1
ATOM 846 C CA . PRO A 1 108 ? 25.637 4.757 -15.648 1.00 87.19 108 PRO A CA 1
ATOM 847 C C . PRO A 1 108 ? 24.678 4.238 -14.554 1.00 87.19 108 PRO A C 1
ATOM 849 O O . PRO A 1 108 ? 24.172 3.135 -14.737 1.00 87.19 108 PRO A O 1
ATOM 852 N N . PRO A 1 109 ? 24.354 4.995 -13.478 1.00 90.69 109 PRO A N 1
ATOM 853 C CA . PRO A 1 109 ? 23.559 4.504 -12.346 1.00 90.69 109 PRO A CA 1
ATOM 854 C C . PRO A 1 109 ? 22.040 4.432 -12.621 1.00 90.69 109 PRO A C 1
ATOM 856 O O . PRO A 1 109 ? 21.223 4.349 -11.700 1.00 90.69 109 PRO A O 1
ATOM 859 N N . ALA A 1 110 ? 21.618 4.554 -13.883 1.00 91.31 110 ALA A N 1
ATOM 860 C CA . ALA A 1 110 ? 20.206 4.616 -14.244 1.00 91.31 110 ALA A CA 1
ATOM 861 C C . ALA A 1 110 ? 19.453 3.322 -13.904 1.00 91.31 110 ALA A C 1
ATOM 863 O O . ALA A 1 110 ? 18.312 3.368 -13.449 1.00 91.31 110 ALA A O 1
ATOM 864 N N . ASN A 1 111 ? 20.079 2.166 -14.126 1.00 91.69 111 ASN A N 1
ATOM 865 C CA . ASN A 1 111 ? 19.428 0.873 -13.930 1.00 91.69 111 ASN A CA 1
ATOM 866 C C . ASN A 1 111 ? 19.195 0.580 -12.443 1.00 91.69 111 ASN A C 1
ATOM 868 O O . ASN A 1 111 ? 18.122 0.109 -12.073 1.00 91.69 111 ASN A O 1
ATOM 872 N N . GLU A 1 112 ? 20.164 0.898 -11.588 1.00 93.69 112 GLU A N 1
ATOM 873 C CA . GLU A 1 112 ? 20.088 0.702 -10.142 1.00 93.69 112 GLU A CA 1
ATOM 874 C C . GLU A 1 112 ? 18.959 1.546 -9.538 1.00 93.69 112 GLU A C 1
ATOM 876 O O . GLU A 1 112 ? 18.152 1.043 -8.756 1.00 93.69 112 GLU A O 1
ATOM 881 N N . LEU A 1 113 ? 18.846 2.810 -9.962 1.00 94.56 113 LEU A N 1
ATOM 882 C CA . LEU A 1 113 ? 17.770 3.716 -9.546 1.00 94.56 113 LEU A CA 1
ATOM 883 C C . LEU A 1 113 ? 16.390 3.255 -10.030 1.00 94.56 113 LEU A C 1
ATOM 885 O O . LEU A 1 113 ? 15.417 3.349 -9.281 1.00 94.56 113 LEU A O 1
ATOM 889 N N . LEU A 1 114 ? 16.298 2.715 -11.249 1.00 94.56 114 LEU A N 1
ATOM 890 C CA . LEU A 1 114 ? 15.057 2.144 -11.778 1.00 94.56 114 LEU A CA 1
ATOM 891 C C . LEU A 1 114 ? 14.612 0.905 -10.997 1.00 94.56 114 LEU A C 1
ATOM 893 O O . LEU A 1 114 ? 13.430 0.788 -10.674 1.00 94.56 114 LEU A O 1
ATOM 897 N N . ILE A 1 115 ? 15.542 0.008 -10.661 1.00 95.06 115 ILE A N 1
ATOM 898 C CA . ILE A 1 115 ? 15.250 -1.183 -9.853 1.00 95.06 115 ILE A CA 1
ATOM 899 C C . ILE A 1 115 ? 14.814 -0.769 -8.446 1.00 95.06 115 ILE A C 1
ATOM 901 O O . ILE A 1 115 ? 13.812 -1.280 -7.951 1.00 95.06 115 ILE A O 1
ATOM 905 N N . LEU A 1 116 ? 15.506 0.188 -7.820 1.00 95.69 116 LEU A N 1
ATOM 906 C CA . LEU A 1 116 ? 15.147 0.684 -6.491 1.00 95.69 116 LEU A CA 1
ATOM 907 C C . LEU A 1 116 ? 13.774 1.372 -6.487 1.00 95.69 116 LEU A C 1
ATOM 909 O O . LEU A 1 116 ? 12.953 1.108 -5.611 1.00 95.69 116 LEU A O 1
ATOM 913 N N . GLY A 1 117 ? 13.508 2.230 -7.473 1.00 95.69 117 GLY A N 1
ATOM 914 C CA . GLY A 1 117 ? 12.245 2.950 -7.602 1.00 95.69 117 GLY A CA 1
ATOM 915 C C . GLY A 1 117 ? 11.076 2.016 -7.901 1.00 95.69 117 GLY A C 1
ATOM 916 O O . GLY A 1 117 ? 10.160 1.882 -7.092 1.00 95.69 117 GLY A O 1
ATOM 917 N N . PHE A 1 118 ? 11.101 1.326 -9.043 1.00 96.12 118 PHE A N 1
ATOM 918 C CA . PHE A 1 118 ? 9.992 0.456 -9.443 1.00 96.12 118 PHE A CA 1
ATOM 919 C C . PHE A 1 118 ? 9.875 -0.799 -8.573 1.00 96.12 118 PHE A C 1
ATOM 921 O O . PHE A 1 118 ? 8.760 -1.199 -8.240 1.00 96.12 118 PHE A O 1
ATOM 928 N N . GLY A 1 119 ? 10.990 -1.388 -8.136 1.00 95.25 119 GLY A N 1
ATOM 929 C CA . GLY A 1 119 ? 10.976 -2.514 -7.200 1.00 95.25 119 GLY A CA 1
ATOM 930 C C . GLY A 1 119 ? 10.425 -2.114 -5.832 1.00 95.25 119 GLY A C 1
ATOM 931 O O . GLY A 1 119 ? 9.586 -2.821 -5.276 1.00 95.25 119 GLY A O 1
ATOM 932 N N . GLY A 1 120 ? 10.811 -0.941 -5.322 1.00 93.94 120 GLY A N 1
ATOM 933 C CA . GLY A 1 120 ? 10.260 -0.391 -4.084 1.00 93.94 120 GLY A CA 1
ATOM 934 C C . GLY A 1 120 ? 8.769 -0.058 -4.182 1.00 93.94 120 GLY A C 1
ATOM 935 O O . GLY A 1 120 ? 8.015 -0.322 -3.244 1.00 93.94 120 GLY A O 1
ATOM 936 N N . LEU A 1 121 ? 8.302 0.438 -5.334 1.00 94.62 121 LEU A N 1
ATOM 937 C CA . LEU A 1 121 ? 6.867 0.617 -5.578 1.00 94.62 121 LEU A CA 1
ATOM 938 C C . LEU A 1 121 ? 6.112 -0.722 -5.537 1.00 94.62 121 LEU A C 1
ATOM 940 O O . LEU A 1 121 ? 5.069 -0.811 -4.889 1.00 94.62 121 LEU A O 1
ATOM 944 N N . ALA A 1 122 ? 6.649 -1.763 -6.176 1.00 93.56 122 ALA A N 1
ATOM 945 C CA . ALA A 1 122 ? 6.018 -3.080 -6.233 1.00 93.56 122 ALA A CA 1
ATOM 946 C C . ALA A 1 122 ? 5.958 -3.778 -4.861 1.00 93.56 122 ALA A C 1
ATOM 948 O O . ALA A 1 122 ? 4.928 -4.346 -4.506 1.00 93.56 122 ALA A O 1
ATOM 949 N N . ILE A 1 123 ? 7.053 -3.741 -4.093 1.00 93.44 123 ILE A N 1
ATOM 950 C CA . ILE A 1 123 ? 7.212 -4.547 -2.869 1.00 93.44 123 ILE A CA 1
ATOM 951 C C . ILE A 1 123 ? 6.809 -3.778 -1.607 1.00 93.44 123 ILE A C 1
ATOM 953 O O . ILE A 1 123 ? 6.280 -4.376 -0.675 1.00 93.44 123 ILE A O 1
ATOM 957 N N . CYS A 1 124 ? 7.023 -2.462 -1.551 1.00 92.56 124 CYS A N 1
ATOM 958 C CA . CYS A 1 124 ? 6.694 -1.666 -0.367 1.00 92.56 124 CYS A CA 1
ATOM 959 C C . CYS A 1 124 ? 5.376 -0.913 -0.558 1.00 92.56 124 CYS A C 1
ATOM 961 O O . CYS A 1 124 ? 4.431 -1.099 0.204 1.00 92.56 124 CYS A O 1
ATOM 963 N N . PHE A 1 125 ? 5.287 -0.065 -1.584 1.00 92.06 125 PHE A N 1
ATOM 964 C CA . PHE A 1 125 ? 4.159 0.859 -1.717 1.00 92.06 125 PHE A CA 1
ATOM 965 C C . PHE A 1 125 ? 2.824 0.144 -1.985 1.00 92.06 125 PHE A C 1
ATOM 967 O O . PHE A 1 125 ? 1.825 0.456 -1.334 1.00 92.06 125 PHE A O 1
ATOM 974 N N . VAL A 1 126 ? 2.798 -0.843 -2.889 1.00 92.50 126 VAL A N 1
ATOM 975 C CA . VAL A 1 126 ? 1.571 -1.593 -3.220 1.00 92.50 126 VAL A CA 1
ATOM 976 C C . VAL A 1 126 ? 1.001 -2.348 -2.002 1.00 92.50 126 VAL A C 1
ATOM 978 O O . VAL A 1 126 ? -0.187 -2.165 -1.714 1.00 92.50 126 VAL A O 1
ATOM 981 N N . PRO A 1 127 ? 1.783 -3.128 -1.224 1.00 90.81 127 PRO A N 1
ATOM 982 C CA . PRO A 1 127 ? 1.270 -3.747 0.000 1.00 90.81 127 PRO A CA 1
ATOM 983 C C . PRO A 1 127 ? 0.822 -2.738 1.061 1.00 90.81 127 PRO A C 1
ATOM 985 O O . PRO A 1 127 ? -0.203 -2.955 1.710 1.00 90.81 127 PRO A O 1
ATOM 988 N N . LEU A 1 128 ? 1.524 -1.608 1.215 1.00 90.62 128 LEU A N 1
ATOM 989 C CA . LEU A 1 128 ? 1.094 -0.555 2.142 1.00 90.62 128 LEU A CA 1
ATOM 990 C C . LEU A 1 128 ? -0.277 0.021 1.752 1.00 90.62 128 LEU A C 1
ATOM 992 O O . LEU A 1 128 ? -1.140 0.179 2.618 1.00 90.62 128 LEU A O 1
ATOM 996 N N . LEU A 1 129 ? -0.518 0.272 0.461 1.00 90.06 129 LEU A N 1
ATOM 997 C CA . LEU A 1 129 ? -1.824 0.732 -0.025 1.00 90.06 129 LEU A CA 1
ATOM 998 C C . LEU A 1 129 ? -2.944 -0.277 0.248 1.00 90.06 129 LEU A C 1
ATOM 1000 O O . LEU A 1 129 ? -4.064 0.127 0.566 1.00 90.06 129 LEU A O 1
ATOM 1004 N N . TRP A 1 130 ? -2.650 -1.576 0.147 1.00 88.31 130 TRP A N 1
ATOM 1005 C CA . TRP A 1 130 ? -3.608 -2.625 0.488 1.00 88.31 130 TRP A CA 1
ATOM 1006 C C . TRP A 1 130 ? -3.998 -2.574 1.972 1.00 88.31 130 TRP A C 1
ATOM 1008 O O . TRP A 1 130 ? -5.183 -2.631 2.297 1.00 88.31 130 TRP A O 1
ATOM 1018 N N . VAL A 1 131 ? -3.020 -2.406 2.868 1.00 88.44 131 VAL A N 1
ATOM 1019 C CA . VAL A 1 131 ? -3.232 -2.382 4.328 1.00 88.44 131 VAL A CA 1
ATOM 1020 C C . VAL A 1 131 ? -3.923 -1.101 4.806 1.00 88.44 131 VAL A C 1
ATOM 1022 O O . VAL A 1 131 ? -4.749 -1.150 5.713 1.00 88.44 131 VAL A O 1
ATOM 1025 N N . VAL A 1 132 ? -3.615 0.057 4.214 1.00 87.75 132 VAL A N 1
ATOM 1026 C CA . VAL A 1 132 ? -4.182 1.361 4.625 1.00 87.75 132 VAL A CA 1
ATOM 1027 C C . VAL A 1 132 ? -5.610 1.580 4.107 1.00 87.75 132 VAL A C 1
ATOM 1029 O O . VAL A 1 132 ? -6.284 2.551 4.472 1.00 87.75 132 VAL A O 1
ATOM 1032 N N . ARG A 1 133 ? -6.108 0.676 3.264 1.00 83.25 133 ARG A N 1
ATOM 1033 C CA . ARG A 1 133 ? -7.438 0.773 2.676 1.00 83.25 133 ARG A CA 1
ATOM 1034 C C . ARG A 1 133 ? -8.539 0.763 3.741 1.00 83.25 133 ARG A C 1
ATOM 1036 O O . ARG A 1 133 ? -8.547 -0.058 4.650 1.00 83.25 133 ARG A O 1
ATOM 1043 N N . LYS A 1 134 ? -9.525 1.650 3.577 1.00 77.31 134 LYS A N 1
ATOM 1044 C CA . LYS A 1 134 ? -10.735 1.655 4.409 1.00 77.31 134 LYS A CA 1
ATOM 1045 C C . LYS A 1 134 ? -11.612 0.423 4.109 1.00 77.31 134 LYS A C 1
ATOM 1047 O O . LYS A 1 134 ? -11.813 0.143 2.924 1.00 77.31 134 LYS A O 1
ATOM 1052 N N . PRO A 1 135 ? -12.142 -0.270 5.134 1.00 70.06 135 PRO A N 1
ATOM 1053 C CA . PRO A 1 135 ? -13.030 -1.422 4.951 1.00 70.06 135 PRO A CA 1
ATOM 1054 C C . PRO A 1 135 ? -14.417 -1.020 4.423 1.00 70.06 135 PRO A C 1
ATOM 1056 O O . PRO A 1 135 ? -15.022 -1.759 3.651 1.00 70.06 135 PRO A O 1
ATOM 1059 N N . GLU A 1 136 ? -14.885 0.177 4.773 1.00 73.25 136 GLU A N 1
ATOM 1060 C CA . GLU A 1 136 ? -16.175 0.733 4.357 1.00 73.25 136 GLU A CA 1
ATOM 1061 C C . GLU A 1 136 ? -16.078 1.351 2.955 1.00 73.25 136 GLU A C 1
ATOM 1063 O O . GLU A 1 136 ? -15.891 2.558 2.792 1.00 73.25 136 GLU A O 1
ATOM 1068 N N . LYS A 1 137 ? -16.140 0.511 1.921 1.00 79.62 137 LYS A N 1
ATOM 1069 C CA . LYS A 1 137 ? -16.241 0.946 0.521 1.00 79.62 137 LYS A CA 1
ATOM 1070 C C . LYS A 1 137 ? -17.370 0.209 -0.176 1.00 79.62 137 LYS A C 1
ATOM 1072 O O . LYS A 1 137 ? -17.587 -0.977 0.078 1.00 79.62 137 LYS A O 1
ATOM 1077 N N . THR A 1 138 ? -18.045 0.887 -1.099 1.00 86.56 138 THR A N 1
ATOM 1078 C CA . THR A 1 138 ? -19.036 0.235 -1.967 1.00 86.56 138 THR A CA 1
ATOM 1079 C C . THR A 1 138 ? -18.371 -0.899 -2.766 1.00 86.56 138 THR A C 1
ATOM 1081 O O . THR A 1 138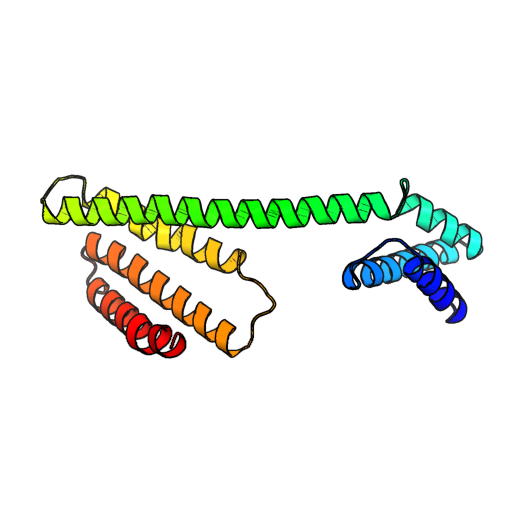 ? -17.166 -0.840 -3.042 1.00 86.56 138 THR A O 1
ATOM 1084 N N . PRO A 1 139 ? -19.106 -1.949 -3.183 1.00 85.69 139 PRO A N 1
ATOM 1085 C CA . PRO A 1 139 ? -18.518 -3.044 -3.962 1.00 85.69 139 PRO A CA 1
ATOM 1086 C C . PRO A 1 139 ? -17.860 -2.550 -5.261 1.00 85.69 139 PRO A C 1
ATOM 1088 O O . PRO A 1 139 ? -16.839 -3.096 -5.685 1.00 85.69 139 PRO A O 1
ATOM 1091 N N . PHE A 1 140 ? -18.395 -1.477 -5.853 1.00 87.62 140 PHE A N 1
ATOM 1092 C CA . PHE A 1 140 ? -17.833 -0.826 -7.033 1.00 87.62 140 PHE A CA 1
ATOM 1093 C C . PHE A 1 140 ? -16.473 -0.174 -6.747 1.00 87.62 140 PHE A C 1
ATOM 1095 O O . PHE A 1 140 ? -15.486 -0.498 -7.408 1.00 87.62 140 PHE A O 1
ATOM 1102 N N . GLU A 1 141 ? -16.371 0.662 -5.710 1.00 87.81 141 GLU A N 1
ATOM 1103 C CA . GLU A 1 141 ? -15.090 1.242 -5.279 1.00 87.81 141 GLU A CA 1
ATOM 1104 C C . GLU A 1 141 ? -14.093 0.158 -4.867 1.00 87.81 141 GLU A C 1
ATOM 1106 O O . GLU A 1 141 ? -12.888 0.271 -5.120 1.00 87.81 141 GLU A O 1
ATOM 1111 N N . ARG A 1 142 ? -14.595 -0.934 -4.270 1.00 88.00 142 ARG A N 1
ATOM 1112 C CA . ARG A 1 142 ? -13.756 -2.063 -3.889 1.00 88.00 142 ARG A CA 1
ATOM 1113 C C . ARG A 1 142 ? -13.100 -2.703 -5.117 1.00 88.00 142 ARG A C 1
ATOM 1115 O O . ARG A 1 142 ? -11.894 -2.969 -5.126 1.00 88.00 142 ARG A O 1
ATOM 1122 N N . LYS A 1 143 ? -13.886 -2.933 -6.165 1.00 90.38 143 LYS A N 1
ATOM 1123 C CA . LYS A 1 143 ? -13.394 -3.460 -7.440 1.00 90.38 143 LYS A CA 1
ATOM 1124 C C . LYS A 1 143 ? -12.427 -2.482 -8.106 1.00 90.38 143 LYS A C 1
ATOM 1126 O O . LYS A 1 143 ? -11.343 -2.902 -8.504 1.00 90.38 143 LYS A O 1
ATOM 1131 N N . AR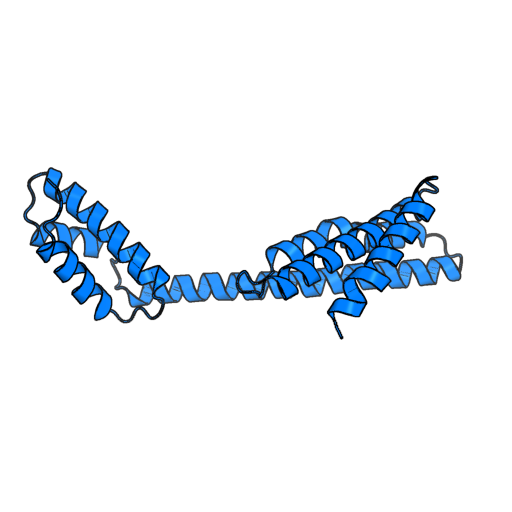G A 1 144 ? -12.771 -1.191 -8.149 1.00 90.75 144 ARG A N 1
ATOM 1132 C CA . ARG A 1 144 ? -11.934 -0.137 -8.733 1.00 90.75 144 ARG A CA 1
ATOM 1133 C C . ARG A 1 144 ? -10.534 -0.110 -8.124 1.00 90.75 144 ARG A C 1
ATOM 1135 O O . ARG A 1 144 ? -9.564 -0.199 -8.873 1.00 90.75 144 ARG A O 1
ATOM 1142 N N . ASP A 1 145 ? -10.397 -0.043 -6.793 1.00 90.50 145 ASP A N 1
ATOM 1143 C CA . ASP A 1 145 ? -9.040 0.026 -6.224 1.00 90.50 145 ASP A CA 1
ATOM 1144 C C . ASP A 1 145 ? -8.271 -1.297 -6.383 1.00 90.50 145 ASP A C 1
ATOM 1146 O O . ASP A 1 145 ? -7.048 -1.273 -6.460 1.00 90.50 145 ASP A O 1
ATOM 1150 N N . ASN A 1 146 ? -8.947 -2.452 -6.470 1.00 91.94 146 ASN A N 1
ATOM 1151 C CA . ASN A 1 146 ? -8.262 -3.721 -6.752 1.00 91.94 146 ASN A CA 1
ATOM 1152 C C . ASN A 1 146 ? -7.657 -3.722 -8.158 1.00 91.94 146 ASN A C 1
ATOM 1154 O O . ASN A 1 146 ? -6.500 -4.097 -8.327 1.00 91.94 146 ASN A O 1
ATOM 1158 N N . VAL A 1 147 ? -8.424 -3.276 -9.156 1.00 94.00 147 VAL A N 1
ATOM 1159 C CA . VAL A 1 147 ? -7.940 -3.139 -10.537 1.00 94.00 147 VAL A CA 1
ATOM 1160 C C . VAL A 1 147 ? -6.778 -2.144 -10.595 1.00 94.00 147 VAL A C 1
ATOM 1162 O O . VAL A 1 147 ? -5.764 -2.425 -11.235 1.00 94.00 147 VAL A O 1
ATOM 1165 N N . ALA A 1 148 ? -6.875 -1.036 -9.852 1.00 92.69 148 ALA A N 1
ATOM 1166 C CA . ALA A 1 148 ? -5.793 -0.064 -9.714 1.00 92.69 148 ALA A CA 1
ATOM 1167 C C . ALA A 1 148 ? -4.511 -0.709 -9.165 1.00 92.69 148 ALA A C 1
ATOM 1169 O O . ALA A 1 148 ? -3.454 -0.605 -9.785 1.00 92.69 148 ALA A O 1
ATOM 1170 N N . LEU A 1 149 ? -4.609 -1.425 -8.040 1.00 93.62 149 LEU A N 1
ATOM 1171 C CA . LEU A 1 149 ? -3.465 -2.066 -7.387 1.00 93.62 149 LEU A CA 1
ATOM 1172 C C . LEU A 1 149 ? -2.816 -3.134 -8.270 1.00 93.62 149 LEU A C 1
ATOM 1174 O O . LEU A 1 149 ? -1.592 -3.170 -8.370 1.00 93.62 149 LEU A O 1
ATOM 1178 N N . ILE A 1 150 ? -3.617 -3.956 -8.954 1.00 94.69 150 ILE A N 1
ATOM 1179 C CA . ILE A 1 150 ? -3.113 -4.975 -9.886 1.00 94.69 150 ILE A CA 1
ATOM 1180 C C . ILE A 1 150 ? -2.374 -4.311 -11.052 1.00 94.69 150 ILE A C 1
ATOM 1182 O O . ILE A 1 150 ? -1.259 -4.713 -11.381 1.00 94.69 150 ILE A O 1
ATOM 1186 N N . SER A 1 151 ? -2.956 -3.272 -11.656 1.00 94.75 151 SER A N 1
ATOM 1187 C CA . SER A 1 151 ? -2.321 -2.565 -12.774 1.00 94.75 151 SER A CA 1
ATOM 1188 C C . SER A 1 151 ? -0.998 -1.899 -12.371 1.00 94.75 151 SER A C 1
ATOM 1190 O O . SER A 1 151 ? -0.000 -2.037 -13.077 1.00 94.75 151 SER A O 1
ATOM 1192 N N . LEU A 1 152 ? -0.949 -1.261 -11.197 1.00 94.62 152 LEU A N 1
ATOM 1193 C CA . LEU A 1 152 ? 0.259 -0.632 -10.663 1.00 94.62 152 LEU A CA 1
ATOM 1194 C C . LEU A 1 152 ? 1.349 -1.670 -10.351 1.00 94.62 152 LEU A C 1
ATOM 1196 O O . LEU A 1 152 ? 2.524 -1.439 -10.649 1.00 94.62 152 LEU A O 1
ATOM 1200 N N . ALA A 1 153 ? 0.977 -2.827 -9.797 1.00 95.31 153 ALA A N 1
ATOM 1201 C CA . ALA A 1 153 ? 1.904 -3.931 -9.553 1.00 95.31 153 ALA A CA 1
ATOM 1202 C C . ALA A 1 153 ? 2.488 -4.482 -10.864 1.00 95.31 153 ALA A C 1
ATOM 1204 O O . ALA A 1 153 ? 3.701 -4.617 -10.990 1.0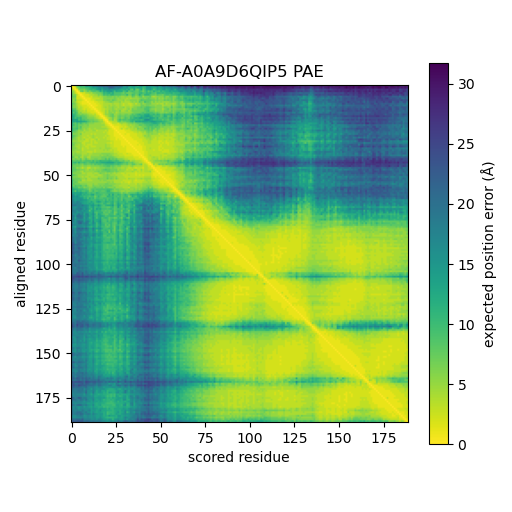0 95.31 153 ALA A O 1
ATOM 1205 N N . LEU A 1 154 ? 1.651 -4.733 -11.875 1.00 95.38 154 LEU A N 1
ATOM 1206 C CA . LEU A 1 154 ? 2.110 -5.230 -13.177 1.00 95.38 154 LEU A CA 1
ATOM 1207 C C . LEU A 1 154 ? 3.046 -4.238 -13.879 1.00 95.38 154 LEU A C 1
ATOM 1209 O O . LEU A 1 154 ? 4.075 -4.642 -14.416 1.00 95.38 154 LEU A O 1
ATOM 1213 N N . LEU A 1 155 ? 2.728 -2.942 -13.841 1.00 95.38 155 LEU A N 1
ATOM 1214 C CA . LEU A 1 155 ? 3.561 -1.899 -14.446 1.00 95.38 155 LEU A CA 1
ATOM 1215 C C . LEU A 1 155 ? 4.912 -1.747 -13.741 1.00 95.38 155 LEU A C 1
ATOM 1217 O O . LEU A 1 155 ? 5.946 -1.627 -14.401 1.00 95.38 155 LEU A O 1
ATOM 1221 N N . SER A 1 156 ? 4.919 -1.774 -12.408 1.00 94.50 156 SER A N 1
ATOM 1222 C CA . SER A 1 156 ? 6.157 -1.685 -11.628 1.00 94.50 156 SER A CA 1
ATOM 1223 C C . SER A 1 156 ? 7.043 -2.917 -11.833 1.00 94.50 156 SER A C 1
ATOM 1225 O O . SER A 1 156 ? 8.213 -2.770 -12.190 1.00 94.50 156 SER A O 1
ATOM 1227 N N . ILE A 1 157 ? 6.483 -4.125 -11.734 1.00 94.88 157 ILE A N 1
ATOM 1228 C CA . ILE A 1 157 ? 7.206 -5.381 -11.992 1.00 94.88 157 ILE A CA 1
ATOM 1229 C C . ILE A 1 157 ? 7.720 -5.430 -13.435 1.00 94.88 157 ILE A C 1
ATOM 1231 O O . ILE A 1 157 ? 8.900 -5.698 -13.657 1.00 94.88 157 ILE A O 1
ATOM 1235 N N . GLY A 1 158 ? 6.877 -5.114 -14.422 1.00 94.69 158 GLY A N 1
ATOM 1236 C CA . GLY A 1 158 ? 7.268 -5.092 -15.833 1.00 94.69 158 GLY A CA 1
ATOM 1237 C C . GLY A 1 158 ? 8.421 -4.122 -16.116 1.00 94.69 158 GLY A C 1
ATOM 1238 O O . GLY A 1 158 ? 9.318 -4.440 -16.899 1.00 94.69 158 GLY A O 1
ATOM 1239 N N . SER A 1 159 ? 8.456 -2.976 -15.428 1.00 92.81 159 SER A N 1
ATOM 1240 C CA . SER A 1 159 ? 9.539 -1.988 -15.551 1.00 92.81 159 SER A CA 1
ATOM 1241 C C . SER A 1 159 ? 10.868 -2.518 -15.001 1.00 92.81 159 SER A C 1
ATOM 1243 O O . SER A 1 159 ? 11.920 -2.331 -15.619 1.00 92.81 159 SER A O 1
ATOM 1245 N N . VAL A 1 160 ? 10.828 -3.249 -13.883 1.00 94.50 160 VAL A N 1
ATOM 1246 C CA . VAL A 1 160 ? 12.011 -3.928 -13.332 1.00 94.50 160 VAL A CA 1
ATOM 1247 C C . VAL A 1 160 ? 12.488 -5.028 -14.281 1.00 94.50 160 VAL A C 1
ATOM 1249 O O . VAL A 1 160 ? 13.664 -5.053 -14.643 1.00 94.50 160 VAL A O 1
ATOM 1252 N N . LEU A 1 161 ? 11.586 -5.889 -14.764 1.00 93.75 161 LEU A N 1
ATOM 1253 C CA . LEU A 1 161 ? 11.924 -6.970 -15.701 1.00 93.75 161 LEU A CA 1
ATOM 1254 C C . LEU A 1 161 ? 12.566 -6.445 -16.990 1.00 93.75 161 LEU A C 1
ATOM 1256 O O . LEU A 1 161 ? 13.501 -7.055 -17.513 1.00 93.75 161 LEU A O 1
ATOM 1260 N N . LYS A 1 16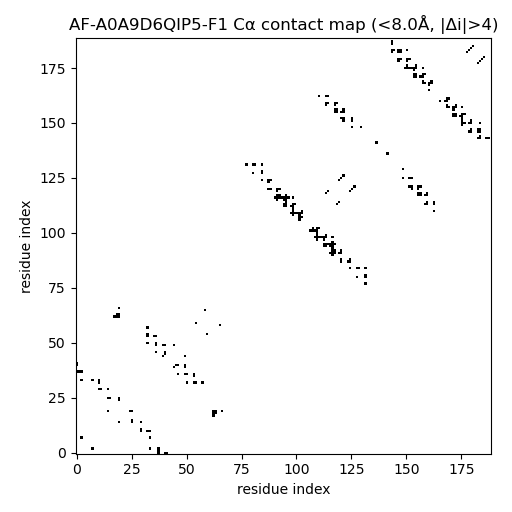2 ? 12.113 -5.284 -17.478 1.00 92.12 162 LYS A N 1
ATOM 1261 C CA . LYS A 1 162 ? 12.690 -4.635 -18.660 1.00 92.12 162 LYS A CA 1
ATOM 1262 C C . LYS A 1 162 ? 14.134 -4.195 -18.436 1.00 92.12 162 LYS A C 1
ATOM 1264 O O . LYS A 1 162 ? 14.929 -4.238 -19.370 1.00 92.12 162 LYS A O 1
ATOM 1269 N N . THR A 1 163 ? 14.483 -3.830 -17.205 1.00 89.94 163 THR A N 1
ATOM 1270 C CA . THR A 1 163 ? 15.857 -3.473 -16.825 1.00 89.94 163 THR A CA 1
ATOM 1271 C C . THR A 1 163 ? 16.780 -4.695 -16.836 1.00 89.94 163 THR A C 1
ATOM 1273 O O . THR A 1 163 ? 17.940 -4.583 -17.221 1.00 89.94 163 THR A O 1
ATOM 1276 N N . PHE A 1 164 ? 16.251 -5.876 -16.509 1.00 90.44 164 PHE A N 1
ATOM 1277 C CA . PHE A 1 164 ? 16.973 -7.152 -16.569 1.00 90.44 164 PHE A CA 1
ATOM 1278 C C . PHE A 1 164 ? 16.975 -7.815 -17.956 1.00 90.44 164 PHE A C 1
ATOM 1280 O O . PHE A 1 164 ? 17.470 -8.929 -18.091 1.00 90.44 164 PHE A O 1
ATOM 1287 N N . HIS A 1 165 ? 16.433 -7.158 -18.989 1.00 87.88 165 HIS A N 1
ATOM 1288 C CA . HIS A 1 165 ? 16.326 -7.709 -20.347 1.00 87.88 165 HIS A CA 1
ATOM 1289 C C . HIS A 1 165 ? 15.584 -9.058 -20.426 1.00 87.88 165 HIS A C 1
ATOM 1291 O O . HIS A 1 165 ? 15.861 -9.885 -21.295 1.00 87.88 165 HIS A O 1
ATOM 1297 N N . VAL A 1 166 ? 14.609 -9.279 -19.540 1.00 92.69 166 VAL A N 1
ATOM 1298 C CA . VAL A 1 166 ? 13.787 -10.496 -19.560 1.00 92.69 166 VAL A CA 1
ATOM 1299 C C . VAL A 1 166 ? 12.815 -10.450 -20.742 1.00 92.69 166 VAL A C 1
ATOM 1301 O O . VAL A 1 166 ? 12.165 -9.432 -20.984 1.00 92.69 166 VAL A O 1
ATOM 1304 N N . VAL A 1 167 ? 12.679 -11.570 -21.457 1.00 89.69 167 VAL A N 1
ATOM 1305 C CA . VAL A 1 167 ? 11.856 -11.694 -22.678 1.00 89.69 167 VAL A CA 1
ATOM 1306 C C . VAL A 1 167 ? 10.392 -11.290 -22.440 1.00 89.69 167 VAL A C 1
ATOM 1308 O O . VAL A 1 167 ? 9.810 -10.567 -23.245 1.00 89.69 167 VAL A O 1
ATOM 1311 N N . THR A 1 168 ? 9.821 -11.665 -21.293 1.00 90.88 168 THR A N 1
ATOM 1312 C CA . THR A 1 168 ? 8.417 -11.403 -20.922 1.00 90.88 168 THR A CA 1
ATOM 1313 C C . THR A 1 168 ? 8.146 -9.967 -20.455 1.00 90.88 168 THR A C 1
ATOM 1315 O O . THR A 1 168 ? 6.998 -9.603 -20.182 1.00 90.88 168 THR A O 1
ATOM 1318 N N . ALA A 1 169 ? 9.170 -9.113 -20.354 1.00 91.31 169 ALA A N 1
ATOM 1319 C CA . ALA A 1 169 ? 9.022 -7.765 -19.807 1.00 91.31 169 ALA A CA 1
ATOM 1320 C C . ALA A 1 169 ? 8.061 -6.891 -20.627 1.00 91.31 169 ALA A C 1
ATOM 1322 O O . ALA A 1 169 ? 7.217 -6.192 -20.067 1.00 91.31 169 ALA A O 1
ATOM 1323 N N . ASN A 1 170 ? 8.168 -6.939 -21.958 1.00 92.56 170 ASN A N 1
ATOM 1324 C CA . ASN A 1 170 ? 7.318 -6.136 -22.838 1.00 92.56 170 ASN A CA 1
ATOM 1325 C C . ASN A 1 170 ? 5.853 -6.580 -22.762 1.00 92.56 170 ASN A C 1
ATOM 1327 O O . ASN A 1 170 ? 4.968 -5.737 -22.670 1.00 92.56 170 ASN A O 1
ATOM 1331 N N . GLU A 1 171 ? 5.609 -7.889 -22.741 1.00 93.62 171 GLU A N 1
ATOM 1332 C CA . GLU A 1 171 ? 4.269 -8.465 -22.600 1.00 93.62 171 GLU A CA 1
ATOM 1333 C C . GLU A 1 171 ? 3.629 -8.043 -21.273 1.00 93.62 171 GLU A C 1
ATOM 1335 O O . GLU A 1 171 ? 2.497 -7.564 -21.247 1.00 93.62 171 GLU A O 1
ATOM 1340 N N . THR A 1 172 ? 4.390 -8.123 -20.178 1.00 94.12 172 THR A N 1
ATOM 1341 C CA . THR A 1 172 ? 3.921 -7.750 -18.835 1.00 94.12 172 THR A CA 1
ATOM 1342 C C . THR A 1 172 ? 3.544 -6.268 -18.762 1.00 94.12 172 THR A C 1
ATOM 1344 O O . THR A 1 172 ? 2.508 -5.917 -18.195 1.00 94.12 172 THR A O 1
ATOM 1347 N N . LEU A 1 173 ? 4.346 -5.394 -19.380 1.00 94.38 173 LEU A N 1
ATOM 1348 C CA . LEU A 1 173 ? 4.047 -3.964 -19.470 1.00 94.38 173 LEU A CA 1
ATOM 1349 C C . LEU A 1 173 ? 2.791 -3.691 -20.300 1.00 94.38 173 LEU A C 1
ATOM 1351 O O . LEU A 1 173 ? 1.943 -2.921 -19.859 1.00 94.38 173 LEU A O 1
ATOM 1355 N N . ILE A 1 174 ? 2.634 -4.343 -21.456 1.00 95.94 174 ILE A N 1
ATOM 1356 C CA . ILE A 1 174 ? 1.446 -4.184 -22.310 1.00 95.94 174 ILE A CA 1
ATOM 1357 C C . ILE A 1 174 ? 0.184 -4.612 -21.556 1.00 95.94 174 ILE A C 1
ATOM 1359 O O . ILE A 1 174 ? -0.812 -3.885 -21.564 1.00 95.94 174 ILE A O 1
ATOM 1363 N N . ILE A 1 175 ? 0.227 -5.753 -20.863 1.00 95.75 175 ILE A N 1
ATOM 1364 C CA . ILE A 1 175 ? -0.891 -6.235 -20.044 1.00 95.75 175 ILE A CA 1
ATOM 1365 C C . ILE A 1 175 ? -1.196 -5.225 -18.930 1.00 95.75 175 ILE A C 1
ATOM 1367 O O . ILE A 1 175 ? -2.344 -4.810 -18.780 1.00 95.75 175 ILE A O 1
ATOM 1371 N N . GLY A 1 176 ? -0.178 -4.773 -18.191 1.00 94.75 176 GLY A N 1
ATOM 1372 C CA . GLY A 1 176 ? -0.337 -3.781 -17.125 1.00 94.75 176 GLY A CA 1
ATOM 1373 C C . GLY A 1 176 ? -0.961 -2.471 -17.617 1.00 94.75 176 GLY A C 1
ATOM 1374 O O . GLY A 1 176 ? -1.923 -1.985 -17.019 1.00 94.75 176 GLY A O 1
ATOM 1375 N N . THR A 1 177 ? -0.480 -1.933 -18.741 1.00 95.31 177 THR A N 1
ATOM 1376 C CA . THR A 1 177 ? -1.026 -0.716 -19.362 1.00 95.31 177 THR A CA 1
ATOM 1377 C C . THR A 1 177 ? -2.460 -0.929 -19.835 1.00 95.31 177 THR A C 1
ATOM 1379 O O . THR A 1 177 ? -3.301 -0.060 -19.624 1.00 95.31 177 THR A O 1
ATOM 1382 N N . THR A 1 178 ? -2.775 -2.087 -20.416 1.00 96.00 178 THR A N 1
ATOM 1383 C CA . THR A 1 178 ? -4.135 -2.411 -20.874 1.00 96.00 178 THR A CA 1
ATOM 1384 C C . THR A 1 178 ? -5.113 -2.450 -19.699 1.00 96.00 178 THR A C 1
ATOM 1386 O O . THR A 1 178 ? -6.173 -1.828 -19.759 1.00 96.00 178 THR A O 1
ATOM 1389 N N . VAL A 1 179 ? -4.745 -3.110 -18.596 1.00 95.25 179 VAL A N 1
ATOM 1390 C CA . VAL A 1 179 ? -5.570 -3.159 -17.376 1.00 95.25 179 VAL A CA 1
ATOM 1391 C C . VAL A 1 179 ? -5.720 -1.768 -16.751 1.00 95.25 179 VAL A C 1
ATOM 1393 O O . VAL A 1 179 ? -6.804 -1.424 -16.282 1.00 95.25 179 VAL A O 1
ATOM 1396 N N . PHE A 1 180 ? -4.677 -0.936 -16.772 1.00 94.62 180 PHE A N 1
ATOM 1397 C CA . PHE A 1 180 ? -4.765 0.444 -16.291 1.00 94.62 180 PHE A CA 1
ATOM 1398 C C . PHE A 1 180 ? -5.732 1.288 -17.140 1.00 94.62 180 PHE A C 1
ATOM 1400 O O . PHE A 1 180 ? -6.650 1.910 -16.605 1.00 94.62 180 PHE A O 1
ATOM 1407 N N . VAL A 1 181 ? -5.561 1.275 -18.465 1.00 95.50 181 VAL A N 1
ATOM 1408 C CA . VAL A 1 181 ? -6.305 2.139 -19.394 1.00 95.50 181 VAL A CA 1
ATOM 1409 C C . VAL A 1 181 ? -7.758 1.710 -19.555 1.00 95.50 181 VAL A C 1
ATOM 1411 O O . VAL A 1 181 ? -8.635 2.563 -19.526 1.00 95.50 181 VAL A O 1
ATOM 1414 N N . PHE A 1 182 ? -8.030 0.415 -19.719 1.00 94.56 182 PHE A N 1
ATOM 1415 C CA . PHE A 1 182 ? -9.392 -0.085 -19.952 1.00 94.56 182 PHE A CA 1
ATOM 1416 C C . PHE A 1 182 ? -10.083 -0.583 -18.681 1.00 94.56 182 PHE A C 1
ATOM 1418 O O . PHE A 1 182 ? -11.303 -0.713 -18.656 1.00 94.56 182 PHE A O 1
ATOM 1425 N N . GLY A 1 183 ? -9.325 -0.878 -17.625 1.00 91.81 183 GLY A N 1
ATOM 1426 C CA . GLY A 1 183 ? -9.873 -1.336 -16.352 1.00 91.81 183 GLY A CA 1
ATOM 1427 C C . GLY A 1 183 ? -10.042 -0.202 -15.349 1.00 91.81 183 GLY A C 1
ATOM 1428 O O . GLY A 1 183 ? -11.144 0.018 -14.858 1.00 91.81 183 GLY A O 1
ATOM 1429 N N . PHE A 1 184 ? -8.956 0.503 -15.020 1.00 92.31 184 PHE A N 1
ATOM 1430 C CA . PHE A 1 184 ? -8.976 1.502 -13.950 1.00 92.31 184 PHE A CA 1
ATOM 1431 C C . PHE A 1 184 ? -9.572 2.845 -14.392 1.00 92.31 184 PHE A C 1
ATOM 1433 O O . PHE A 1 184 ? -10.509 3.314 -13.748 1.00 92.31 184 PHE A O 1
ATOM 1440 N N . LEU A 1 185 ? -9.078 3.446 -15.484 1.00 91.75 185 LEU A N 1
ATOM 1441 C CA . LEU A 1 185 ? -9.521 4.785 -15.912 1.00 91.75 185 LEU A CA 1
ATOM 1442 C C . LEU A 1 185 ? -11.040 4.894 -16.148 1.00 91.75 185 LEU A C 1
ATOM 1444 O O . LEU A 1 185 ? -11.639 5.836 -15.631 1.00 91.75 185 LEU A O 1
ATOM 1448 N N . PRO A 1 186 ? -11.721 3.952 -16.830 1.00 93.19 186 PRO A N 1
ATOM 1449 C CA . PRO A 1 186 ? -13.154 4.080 -17.089 1.00 93.19 186 PRO A CA 1
ATOM 1450 C C . PRO A 1 186 ? -14.005 3.953 -15.824 1.00 93.19 186 PRO A C 1
ATOM 1452 O O . PRO A 1 186 ? -15.148 4.371 -15.826 1.00 93.19 186 PRO A O 1
ATOM 1455 N N . MET A 1 187 ? -13.467 3.379 -14.741 1.00 89.81 187 MET A N 1
ATOM 1456 C CA . MET A 1 187 ? -14.153 3.303 -13.444 1.00 89.81 187 MET A CA 1
ATOM 1457 C C . MET A 1 187 ? -13.959 4.566 -12.589 1.00 89.81 187 MET A C 1
ATOM 1459 O O . MET A 1 187 ? -14.481 4.635 -11.473 1.00 89.81 187 MET A O 1
ATOM 1463 N N . THR A 1 188 ? -13.140 5.518 -13.048 1.00 85.56 188 THR A N 1
ATOM 1464 C CA . THR A 1 188 ? -12.889 6.788 -12.346 1.00 85.56 188 THR A CA 1
ATOM 1465 C C . THR A 1 188 ? -13.716 7.960 -12.866 1.00 85.56 188 THR A C 1
ATOM 1467 O O . THR A 1 188 ? -13.861 8.931 -12.125 1.00 85.56 188 THR A O 1
ATOM 1470 N N . PHE A 1 189 ? -14.255 7.855 -14.082 1.00 84.44 189 PHE A N 1
ATOM 1471 C CA . PHE A 1 189 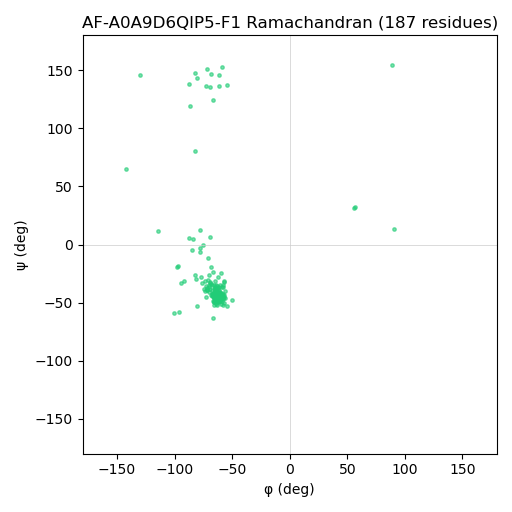? -15.188 8.810 -14.688 1.00 84.44 189 PHE A CA 1
ATOM 1472 C C . PHE A 1 189 ? -16.615 8.267 -14.606 1.00 84.44 189 PHE A C 1
ATOM 1474 O O . PHE A 1 189 ? -17.539 9.097 -14.484 1.00 84.44 189 PHE A O 1
#

Foldseek 3Di:
DADDPVLLVVLLVVLVPAPQPDPVVSVVVSVQLRVQLVVVVVVVDDSVVSSVVSCCVVPVPGPVVVNVVVVCVVVVVLVVLVVVLVVLLVVLCVLCVVLVVCVVVVHDCSLVSLCSNLVSCQPPNLVSCVVSDDPPDDVLVVQQVVLVSVLSNLCSVLSNCVSVVHPCSVVSNVVSVCSCPVPRVVSVD